Protein AF-A0AAD9JDY1-F1 (afdb_monomer_lite)

Structure (mmCIF, N/CA/C/O backbone):
data_AF-A0AAD9JDY1-F1
#
_entry.id   AF-A0AAD9JDY1-F1
#
loop_
_atom_site.group_PDB
_atom_site.id
_atom_site.type_symbol
_atom_site.label_atom_id
_atom_site.label_alt_id
_atom_site.label_comp_id
_atom_site.label_asym_id
_atom_site.label_entity_id
_atom_site.label_seq_id
_atom_site.pdbx_PDB_ins_code
_atom_site.Cartn_x
_atom_site.Cartn_y
_atom_site.Cartn_z
_atom_site.occupancy
_atom_site.B_iso_or_equiv
_atom_site.auth_seq_id
_atom_site.auth_comp_id
_atom_site.auth_asym_id
_atom_site.auth_atom_id
_atom_site.pdbx_PDB_model_num
ATOM 1 N N . MET A 1 1 ? 34.353 61.818 53.456 1.00 36.28 1 MET A N 1
ATOM 2 C CA . MET A 1 1 ? 33.636 61.000 54.454 1.00 36.28 1 MET A CA 1
ATOM 3 C C . MET A 1 1 ? 32.205 60.850 53.964 1.00 36.28 1 MET A C 1
ATOM 5 O O . MET A 1 1 ? 31.646 61.860 53.563 1.00 36.28 1 MET A O 1
ATOM 9 N N . THR A 1 2 ? 31.722 59.600 53.961 1.00 32.12 2 THR A N 1
ATOM 10 C CA . THR A 1 2 ? 30.361 59.082 53.675 1.00 32.12 2 THR A CA 1
ATOM 11 C C . THR A 1 2 ? 29.850 59.065 52.223 1.00 32.12 2 THR A C 1
ATOM 13 O O . THR A 1 2 ? 29.155 59.971 51.780 1.00 32.12 2 THR A O 1
ATOM 16 N N . ASP A 1 3 ? 30.243 58.004 51.507 1.00 30.31 3 ASP A N 1
ATOM 17 C CA . ASP A 1 3 ? 29.433 56.913 50.923 1.00 30.31 3 ASP A CA 1
ATOM 18 C C . ASP A 1 3 ? 28.051 57.199 50.300 1.00 30.31 3 ASP A C 1
ATOM 20 O O . ASP A 1 3 ? 27.062 57.436 50.990 1.00 30.31 3 ASP A O 1
ATOM 24 N N . GLY A 1 4 ? 27.976 57.006 48.975 1.00 30.72 4 GLY A N 1
ATOM 25 C CA . GLY A 1 4 ? 26.755 56.793 48.196 1.00 30.72 4 GLY A CA 1
ATOM 26 C C . GLY A 1 4 ? 26.839 55.461 47.444 1.00 30.72 4 GLY A C 1
ATOM 27 O O . GLY A 1 4 ? 27.676 55.278 46.565 1.00 30.72 4 GLY A O 1
ATOM 28 N N . CYS A 1 5 ? 25.970 54.528 47.824 1.00 31.66 5 CYS A N 1
ATOM 29 C CA . CYS A 1 5 ? 25.796 53.191 47.263 1.00 31.66 5 CYS A CA 1
ATOM 30 C C . CYS A 1 5 ? 25.236 53.247 45.827 1.00 31.66 5 CYS A C 1
ATOM 32 O O . CYS A 1 5 ? 24.182 53.838 45.600 1.00 31.66 5 CYS A O 1
ATOM 34 N N . THR A 1 6 ? 25.893 52.595 44.864 1.00 34.72 6 THR A N 1
ATOM 35 C CA . THR A 1 6 ? 25.262 52.159 43.606 1.00 34.72 6 THR A CA 1
ATOM 36 C C . THR A 1 6 ? 25.681 50.725 43.301 1.00 34.72 6 THR A C 1
ATOM 38 O O . THR A 1 6 ? 26.860 50.394 43.211 1.00 34.72 6 THR A O 1
ATOM 41 N N . ILE A 1 7 ? 24.671 49.862 43.212 1.00 33.59 7 ILE A N 1
ATOM 42 C CA . ILE A 1 7 ? 24.766 48.426 42.972 1.00 33.59 7 ILE A CA 1
ATOM 43 C C . ILE A 1 7 ? 25.230 48.205 41.529 1.00 33.59 7 ILE A C 1
ATOM 45 O O . ILE A 1 7 ? 24.501 48.497 40.584 1.00 33.59 7 ILE A O 1
ATOM 49 N N . GLY A 1 8 ? 26.448 47.689 41.367 1.00 31.23 8 GLY A N 1
ATOM 50 C CA . GLY A 1 8 ? 26.930 47.151 40.102 1.00 31.23 8 GLY A CA 1
ATOM 51 C C . GLY A 1 8 ? 26.276 45.800 39.836 1.00 31.23 8 GLY A C 1
ATOM 52 O O . GLY A 1 8 ? 26.587 44.812 40.498 1.00 31.23 8 GLY A O 1
ATOM 53 N N . THR A 1 9 ? 25.371 45.739 38.865 1.00 34.41 9 THR A N 1
ATOM 54 C CA . THR A 1 9 ? 24.971 44.470 38.257 1.00 34.41 9 THR A CA 1
ATOM 55 C C . THR A 1 9 ? 26.103 44.019 37.344 1.00 34.41 9 THR A C 1
ATOM 57 O O . THR A 1 9 ? 26.337 44.622 36.295 1.00 34.41 9 THR A O 1
ATOM 60 N N . GLY A 1 10 ? 26.835 42.990 37.772 1.00 35.50 10 GLY A N 1
ATOM 61 C CA . GLY A 1 10 ? 27.792 42.287 36.931 1.00 35.50 10 GLY A CA 1
ATOM 62 C C . GLY A 1 10 ? 27.089 41.761 35.685 1.00 35.50 10 GLY A C 1
ATOM 63 O O . GLY A 1 10 ? 26.220 40.896 35.773 1.00 35.50 10 GLY A O 1
ATOM 64 N N . LEU A 1 11 ? 27.453 42.312 34.530 1.00 37.53 11 LEU A N 1
ATOM 65 C CA . LEU A 1 11 ? 27.206 41.678 33.245 1.00 37.53 11 LEU A CA 1
ATOM 66 C C . LEU A 1 11 ? 28.080 40.425 33.210 1.00 37.53 11 LEU A C 1
ATOM 68 O O . LEU A 1 11 ? 29.305 40.516 33.141 1.00 37.53 11 LEU A O 1
ATOM 72 N N . ASN A 1 12 ? 27.435 39.267 33.343 1.00 34.91 12 ASN A N 1
ATOM 73 C CA . ASN A 1 12 ? 28.066 37.967 33.189 1.00 34.91 12 ASN A CA 1
ATOM 74 C C . ASN A 1 12 ? 28.727 37.890 31.809 1.00 34.91 12 ASN A C 1
ATOM 76 O O . ASN A 1 12 ? 28.083 38.085 30.779 1.00 34.91 12 ASN A O 1
ATOM 80 N N . SER A 1 13 ? 30.007 37.532 31.801 1.00 41.22 13 SER A N 1
ATOM 81 C CA . SER A 1 13 ? 30.820 37.253 30.614 1.00 41.22 13 SER A CA 1
ATOM 82 C C . SER A 1 13 ? 30.334 36.050 29.782 1.00 41.22 13 SER A C 1
ATOM 84 O O . SER A 1 13 ? 30.985 35.688 28.805 1.00 41.22 13 SER A O 1
ATOM 86 N N . ASP A 1 14 ? 29.193 35.453 30.134 1.00 38.03 14 ASP A N 1
ATOM 87 C CA . ASP A 1 14 ? 28.601 34.295 29.461 1.00 38.03 14 ASP A CA 1
ATOM 88 C C . ASP A 1 14 ? 27.642 34.691 28.319 1.00 38.03 14 ASP A C 1
ATOM 90 O O . ASP A 1 14 ? 27.512 33.950 27.343 1.00 38.03 14 ASP A O 1
ATOM 94 N N . ASP A 1 15 ? 27.049 35.894 28.349 1.00 37.03 15 ASP A N 1
ATOM 95 C CA . ASP A 1 15 ? 26.128 36.350 27.288 1.00 37.03 15 ASP A CA 1
ATOM 96 C C . ASP A 1 15 ? 26.865 36.750 25.993 1.00 37.03 15 ASP A C 1
ATOM 98 O O . ASP A 1 15 ? 26.321 36.653 24.890 1.00 37.03 15 ASP A O 1
ATOM 102 N N . ALA A 1 16 ? 28.143 37.132 26.097 1.00 39.06 16 ALA A N 1
ATOM 103 C CA . ALA A 1 16 ? 28.992 37.426 24.940 1.00 39.06 16 ALA A CA 1
ATOM 104 C C . ALA A 1 16 ? 29.473 36.156 24.210 1.00 39.06 16 ALA A C 1
ATOM 106 O O . ALA A 1 16 ? 29.811 36.216 23.026 1.00 39.06 16 ALA A O 1
ATOM 107 N N . PHE A 1 17 ? 29.477 35.000 24.884 1.00 35.75 17 PHE A N 1
ATOM 108 C CA . PHE A 1 17 ? 29.895 33.730 24.286 1.00 35.75 17 PHE A CA 1
ATOM 109 C C . PHE A 1 17 ? 28.767 33.066 23.480 1.00 35.75 17 PHE A C 1
ATOM 111 O O . PHE A 1 17 ? 29.036 32.398 22.480 1.00 35.75 17 PHE A O 1
ATOM 118 N N . ILE A 1 18 ? 27.502 33.301 23.848 1.00 40.31 18 ILE A N 1
ATOM 119 C CA . ILE A 1 18 ? 26.349 32.746 23.122 1.00 40.31 18 ILE A CA 1
ATOM 120 C C . ILE A 1 18 ? 26.013 33.585 21.879 1.00 40.31 18 ILE A C 1
ATOM 122 O O . ILE A 1 18 ? 25.827 33.032 20.796 1.00 40.31 18 ILE A O 1
ATOM 126 N N . HIS A 1 19 ? 26.064 34.919 21.964 1.00 38.47 19 HIS A N 1
ATOM 127 C CA . HIS A 1 19 ? 25.746 35.769 20.808 1.00 38.47 19 HIS A CA 1
ATOM 128 C C . HIS A 1 19 ? 26.832 35.804 19.715 1.00 38.47 19 HIS A C 1
ATOM 130 O O . HIS A 1 19 ? 26.514 36.060 18.551 1.00 38.47 19 HIS A O 1
ATOM 136 N N . GLY A 1 20 ? 28.096 35.523 20.056 1.00 33.00 20 GLY A N 1
ATOM 137 C CA . GLY A 1 20 ? 29.202 35.460 19.092 1.00 33.00 20 GLY A CA 1
ATOM 138 C C . GLY A 1 20 ? 29.243 34.166 18.269 1.00 33.00 20 GLY A C 1
ATOM 139 O O . GLY A 1 20 ? 29.677 34.186 17.115 1.00 33.00 20 GLY A O 1
ATOM 140 N N . ASN A 1 21 ? 28.746 33.054 18.821 1.00 37.62 21 ASN A N 1
ATOM 141 C CA . ASN A 1 21 ? 28.705 31.770 18.116 1.00 37.62 21 ASN A CA 1
ATOM 142 C C . ASN A 1 21 ? 27.460 31.607 17.236 1.00 37.62 21 ASN A C 1
ATOM 144 O O . ASN A 1 21 ? 27.558 30.968 16.192 1.00 37.62 21 ASN A O 1
ATOM 148 N N . ASP A 1 22 ? 26.333 32.236 17.575 1.00 39.22 22 ASP A N 1
ATOM 149 C CA . ASP A 1 22 ? 25.115 32.173 16.754 1.00 39.22 22 ASP A CA 1
ATOM 150 C C . ASP A 1 22 ? 25.223 32.981 15.453 1.00 39.22 22 ASP A C 1
ATOM 152 O O . ASP A 1 22 ? 24.648 32.597 14.430 1.00 39.22 22 ASP A O 1
ATOM 156 N N . ALA A 1 23 ? 25.997 34.072 15.453 1.00 39.19 23 ALA A N 1
ATOM 157 C CA . ALA A 1 23 ? 26.296 34.829 14.236 1.00 39.19 23 ALA A CA 1
ATOM 158 C C . ALA A 1 23 ? 27.231 34.046 13.295 1.00 39.19 23 ALA A C 1
ATOM 160 O O . ALA A 1 23 ? 27.034 34.054 12.084 1.00 39.19 23 ALA A O 1
ATOM 161 N N . ASN A 1 24 ? 28.187 33.298 13.856 1.00 36.28 24 ASN A N 1
ATOM 162 C CA . ASN A 1 24 ? 29.143 32.485 13.096 1.00 36.28 24 ASN A CA 1
ATOM 163 C C . ASN A 1 24 ? 28.572 31.107 12.684 1.00 36.28 24 ASN A C 1
ATOM 165 O O . ASN A 1 24 ? 29.032 30.503 11.716 1.00 36.28 24 ASN A O 1
ATOM 169 N N . MET A 1 25 ? 27.545 30.603 13.383 1.00 33.94 25 MET A N 1
ATOM 170 C CA . MET A 1 25 ? 26.801 29.395 12.995 1.00 33.94 25 MET A CA 1
ATOM 171 C C . MET A 1 25 ? 25.720 29.670 11.945 1.00 33.94 25 MET A C 1
ATOM 173 O O . MET A 1 25 ? 25.478 28.808 11.102 1.00 33.94 25 MET A O 1
ATOM 177 N N . LYS A 1 26 ? 25.109 30.863 11.924 1.00 33.19 26 LYS A N 1
ATOM 178 C CA . LYS A 1 26 ? 24.143 31.231 10.871 1.00 33.19 26 LYS A CA 1
ATOM 179 C C . LYS A 1 26 ? 24.780 31.515 9.513 1.00 33.19 26 LYS A C 1
ATOM 181 O O . LYS A 1 26 ? 24.090 31.412 8.505 1.00 33.19 26 LYS A O 1
ATOM 186 N N . GLU A 1 27 ? 26.078 31.800 9.462 1.00 37.44 27 GLU A N 1
ATOM 187 C CA . GLU A 1 27 ? 26.801 32.004 8.200 1.00 37.44 27 GLU A CA 1
ATOM 188 C C . GLU A 1 27 ? 27.351 30.705 7.582 1.00 37.44 27 GLU A C 1
ATOM 190 O O . GLU A 1 27 ? 27.941 30.735 6.502 1.00 37.44 27 GLU A O 1
ATOM 195 N N . LYS A 1 28 ? 27.140 29.542 8.221 1.00 36.62 28 LYS A N 1
ATOM 196 C CA . LYS A 1 28 ? 27.721 28.262 7.775 1.00 36.62 28 LYS A CA 1
ATOM 197 C C . LYS A 1 28 ? 26.732 27.206 7.277 1.00 36.62 28 LYS A C 1
ATOM 199 O O . LYS A 1 28 ? 27.166 26.140 6.849 1.00 36.62 28 LYS A O 1
ATOM 204 N N . GLU A 1 29 ? 25.440 27.518 7.242 1.00 37.88 29 GLU A N 1
ATOM 205 C CA . GLU A 1 29 ? 24.407 26.672 6.627 1.00 37.88 29 GLU A CA 1
ATOM 206 C C . GLU A 1 29 ? 23.462 27.482 5.725 1.00 37.88 29 GLU A C 1
ATOM 208 O O . GLU A 1 29 ? 22.246 27.313 5.743 1.00 37.88 29 GLU A O 1
ATOM 213 N N . ASP A 1 30 ? 24.012 28.332 4.855 1.00 34.28 30 ASP A N 1
ATOM 214 C CA . ASP A 1 30 ? 23.345 28.544 3.571 1.00 34.28 30 ASP A CA 1
ATOM 215 C C . ASP A 1 30 ? 23.610 27.279 2.749 1.00 34.28 30 ASP A C 1
ATOM 217 O O . ASP A 1 30 ? 24.682 27.105 2.159 1.00 34.28 30 ASP A O 1
ATOM 221 N N . HIS A 1 31 ? 22.670 26.330 2.782 1.00 44.00 31 HIS A N 1
ATOM 222 C CA . HIS A 1 31 ? 22.626 25.237 1.818 1.00 44.00 31 HIS A CA 1
ATOM 223 C C . HIS A 1 31 ? 22.358 25.877 0.454 1.00 44.00 31 HIS A C 1
ATOM 225 O O . HIS A 1 31 ? 21.221 25.903 -0.023 1.00 44.00 31 HIS A O 1
ATOM 231 N N . LYS A 1 32 ? 23.415 26.461 -0.134 1.00 37.47 32 LYS A N 1
ATOM 232 C CA . LYS A 1 32 ? 23.455 26.994 -1.491 1.00 37.47 32 LYS A CA 1
ATOM 233 C C . LYS A 1 32 ? 22.756 25.956 -2.345 1.00 37.47 32 LYS A C 1
ATOM 235 O O . LYS A 1 32 ? 23.257 24.842 -2.495 1.00 37.47 32 LYS A O 1
ATOM 240 N N . ARG A 1 33 ? 21.560 26.296 -2.835 1.00 38.16 33 ARG A N 1
ATOM 241 C CA . ARG A 1 33 ? 20.846 25.449 -3.792 1.00 38.16 33 ARG A CA 1
ATOM 242 C C . ARG A 1 33 ? 21.870 25.053 -4.861 1.00 38.16 33 ARG A C 1
ATOM 244 O O . ARG A 1 33 ? 22.585 25.955 -5.311 1.00 38.16 33 ARG A O 1
ATOM 251 N N . PRO A 1 34 ? 21.996 23.757 -5.206 1.00 50.31 34 PRO A N 1
ATOM 252 C CA . PRO A 1 34 ? 22.995 23.324 -6.173 1.00 50.31 34 PRO A CA 1
ATOM 253 C C . PRO A 1 34 ? 22.866 24.206 -7.414 1.00 50.31 34 PRO A C 1
ATOM 255 O O . PRO A 1 34 ? 21.748 24.517 -7.838 1.00 50.31 34 PRO A O 1
ATOM 258 N N . VAL A 1 35 ? 23.999 24.705 -7.908 1.00 59.16 35 VAL A N 1
ATOM 259 C CA . VAL A 1 35 ? 24.042 25.597 -9.070 1.00 59.16 35 VAL A CA 1
ATOM 260 C C . VAL A 1 35 ? 23.290 24.900 -10.203 1.00 59.16 35 VAL A C 1
ATOM 262 O O . VAL A 1 35 ? 23.693 23.821 -10.623 1.00 59.16 35 VAL A O 1
ATOM 265 N N . SER A 1 36 ? 22.168 25.479 -10.646 1.00 62.44 36 SER A N 1
ATOM 266 C CA . SER A 1 36 ? 21.336 24.877 -11.693 1.00 62.44 36 SER A CA 1
ATOM 267 C C . SER A 1 36 ? 22.163 24.745 -12.967 1.00 62.44 36 SER A C 1
ATOM 269 O O . SER A 1 36 ? 22.655 25.741 -13.503 1.00 62.44 36 SER A O 1
ATOM 271 N N . ASN A 1 37 ? 22.340 23.506 -13.414 1.00 74.12 37 ASN A N 1
ATOM 272 C CA . ASN A 1 37 ? 23.105 23.149 -14.596 1.00 74.12 37 ASN A CA 1
ATOM 273 C C . ASN A 1 37 ? 22.125 22.659 -15.675 1.00 74.12 37 ASN A C 1
ATOM 275 O O . ASN A 1 37 ? 21.759 21.477 -15.694 1.00 74.12 37 ASN A O 1
ATOM 279 N N . PRO A 1 38 ? 21.633 23.554 -16.551 1.00 75.38 38 PRO A N 1
ATOM 280 C CA . PRO A 1 38 ? 20.588 23.221 -17.505 1.00 75.38 38 PRO A CA 1
ATOM 281 C C . PRO A 1 38 ? 21.055 22.149 -18.491 1.00 75.38 38 PRO A C 1
ATOM 283 O O . PRO A 1 38 ? 22.193 22.134 -18.959 1.00 75.38 38 PRO A O 1
ATOM 286 N N . ASN A 1 39 ? 20.151 21.229 -18.816 1.00 76.94 39 ASN A N 1
ATOM 287 C CA . ASN A 1 39 ? 20.478 20.085 -19.652 1.00 76.94 39 ASN A CA 1
ATOM 288 C C . ASN A 1 39 ? 20.687 20.497 -21.121 1.00 76.94 39 ASN A C 1
ATOM 290 O O . ASN A 1 39 ? 19.730 20.939 -21.756 1.00 76.94 39 ASN A O 1
ATOM 294 N N . PRO A 1 40 ? 21.867 20.264 -21.723 1.00 80.81 40 PRO A N 1
ATOM 295 C CA . PRO A 1 40 ? 22.185 20.695 -23.087 1.00 80.81 40 PRO A CA 1
ATOM 296 C C . PRO A 1 40 ? 21.309 20.031 -24.165 1.00 80.81 40 PRO A C 1
ATOM 298 O O . PRO A 1 40 ? 21.301 20.475 -25.311 1.00 80.81 40 PRO A O 1
ATOM 301 N N . VAL A 1 41 ? 20.517 19.006 -23.820 1.00 76.62 41 VAL A N 1
ATOM 302 C CA . VAL A 1 41 ? 19.443 18.468 -24.677 1.00 76.62 41 VAL A CA 1
ATOM 303 C C . VAL A 1 41 ? 18.402 19.521 -25.060 1.00 76.62 41 VAL A C 1
ATOM 305 O O . VAL A 1 41 ? 17.825 19.416 -26.149 1.00 76.62 41 VAL A O 1
ATOM 308 N N . THR A 1 42 ? 18.126 20.506 -24.199 1.00 70.75 42 THR A N 1
ATOM 309 C CA . THR A 1 42 ? 17.081 21.514 -24.450 1.00 70.75 42 THR A CA 1
ATOM 310 C C . THR A 1 42 ? 17.439 22.427 -25.617 1.00 70.75 42 THR A C 1
ATOM 312 O O . THR A 1 42 ? 16.556 22.787 -26.389 1.00 70.75 42 THR A O 1
ATOM 315 N N . GLU A 1 43 ? 18.728 22.717 -25.795 1.00 77.00 43 GLU A N 1
ATOM 316 C CA . GLU A 1 43 ? 19.260 23.594 -26.848 1.00 77.00 43 GLU A CA 1
ATOM 317 C C . GLU A 1 43 ? 19.850 22.812 -28.039 1.00 77.00 43 GLU A C 1
ATOM 319 O O . GLU A 1 43 ? 20.213 23.388 -29.062 1.00 77.00 43 GLU A O 1
ATOM 324 N N . ALA A 1 44 ? 19.930 21.479 -27.945 1.00 76.50 44 ALA A N 1
ATOM 325 C CA . ALA A 1 44 ? 20.533 20.638 -28.973 1.00 76.50 44 ALA A CA 1
ATOM 326 C C . ALA A 1 44 ? 19.673 20.503 -30.248 1.00 76.50 44 ALA A C 1
ATOM 328 O O . ALA A 1 44 ? 18.492 20.133 -30.205 1.00 76.50 44 ALA A O 1
ATOM 329 N N . ASN A 1 45 ? 20.326 20.672 -31.404 1.00 82.31 45 ASN A N 1
ATOM 330 C CA . ASN A 1 45 ? 19.770 20.370 -32.727 1.00 82.31 45 ASN A CA 1
ATOM 331 C C . ASN A 1 45 ? 19.435 18.874 -32.888 1.00 82.31 45 ASN A C 1
ATOM 333 O O . ASN A 1 45 ? 20.014 18.010 -32.227 1.00 82.31 45 ASN A O 1
ATOM 337 N N . TRP A 1 46 ? 18.533 18.545 -33.818 1.00 74.81 46 TRP A N 1
ATOM 338 C CA . TRP A 1 46 ? 18.046 17.173 -34.041 1.00 74.81 46 TRP A CA 1
ATOM 339 C C . TRP A 1 46 ? 19.161 16.160 -34.375 1.00 74.81 46 TRP A C 1
ATOM 341 O O . TRP A 1 46 ? 19.099 15.022 -33.922 1.00 74.81 46 TRP A O 1
ATOM 351 N N . ILE A 1 47 ? 20.225 16.587 -35.068 1.00 76.88 47 ILE A N 1
ATOM 352 C CA . ILE A 1 47 ? 21.422 15.769 -35.351 1.00 76.88 47 ILE A CA 1
ATOM 353 C C . ILE A 1 47 ? 22.180 15.449 -34.057 1.00 76.88 47 ILE A C 1
ATOM 355 O O . ILE A 1 47 ? 22.583 14.312 -33.827 1.00 76.88 47 ILE A O 1
ATOM 359 N N . SER A 1 48 ? 22.330 16.439 -33.172 1.00 81.31 48 SER A N 1
ATOM 360 C CA . SER A 1 48 ? 22.975 16.247 -31.870 1.00 81.31 48 SER A CA 1
ATOM 361 C C . SER A 1 48 ? 22.158 15.307 -30.978 1.00 81.31 48 SER A C 1
ATOM 363 O O . SER A 1 48 ? 22.726 14.483 -30.266 1.00 81.31 48 SER A O 1
ATOM 365 N N . LYS A 1 49 ? 20.823 15.355 -31.068 1.00 78.19 49 LYS A N 1
ATOM 366 C CA . LYS A 1 49 ? 19.925 14.409 -30.386 1.00 78.19 49 LYS A CA 1
ATOM 367 C C . LYS A 1 49 ? 20.024 12.991 -30.960 1.00 78.19 49 LYS A C 1
ATOM 369 O O . LYS A 1 49 ? 20.045 12.046 -30.180 1.00 78.19 49 LYS A O 1
ATOM 374 N N . LEU A 1 50 ? 20.128 12.848 -32.284 1.00 74.12 50 LEU A N 1
ATOM 375 C CA . LEU A 1 50 ? 20.224 11.553 -32.971 1.00 74.12 50 LEU A CA 1
ATOM 376 C C . LEU A 1 50 ? 21.549 10.831 -32.684 1.00 74.12 50 LEU A C 1
ATOM 378 O O . LEU A 1 50 ? 21.549 9.641 -32.386 1.00 74.12 50 LEU A O 1
ATOM 382 N N . PHE A 1 51 ? 22.666 11.558 -32.726 1.00 77.62 51 PHE A N 1
ATOM 383 C CA . PHE A 1 51 ? 24.005 11.017 -32.458 1.00 77.62 51 PHE A CA 1
ATOM 384 C C . PHE A 1 51 ? 24.441 11.154 -30.992 1.00 77.62 51 PHE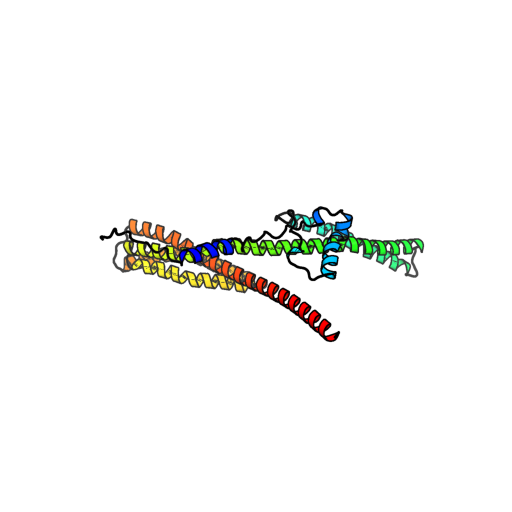 A C 1
ATOM 386 O O . PHE A 1 51 ? 25.586 10.857 -30.662 1.00 77.62 51 PHE A O 1
ATOM 393 N N . PHE A 1 52 ? 23.547 11.609 -30.107 1.00 77.31 52 PHE A N 1
ATOM 394 C CA . PHE A 1 52 ? 23.825 11.860 -28.685 1.00 77.31 52 PHE A CA 1
ATOM 395 C C . PHE A 1 52 ? 25.019 12.791 -28.421 1.00 77.31 52 PHE A C 1
ATOM 397 O O . PHE A 1 52 ? 25.661 12.737 -27.371 1.00 77.31 52 PHE A O 1
ATOM 404 N N . TRP A 1 53 ? 25.310 13.678 -29.368 1.00 83.50 53 TRP A N 1
ATOM 405 C CA . TRP A 1 53 ? 26.529 14.478 -29.376 1.00 83.50 53 TRP A CA 1
ATOM 406 C C . TRP A 1 53 ? 26.593 15.496 -28.232 1.00 83.50 53 TRP A C 1
ATOM 408 O O . TRP A 1 53 ? 27.676 15.853 -27.773 1.00 83.50 53 TRP A O 1
ATOM 418 N N . TRP A 1 54 ? 25.434 15.901 -27.712 1.00 81.81 54 TRP A N 1
ATOM 419 C CA . TRP A 1 54 ? 25.294 16.752 -26.529 1.00 81.81 54 TRP A CA 1
ATOM 420 C C . TRP A 1 54 ? 25.936 16.155 -25.260 1.00 81.81 54 TRP A C 1
ATOM 422 O O . TRP A 1 54 ? 26.316 16.908 -24.368 1.00 81.81 54 TRP A O 1
ATOM 432 N N . MET A 1 55 ? 26.123 14.830 -25.178 1.00 80.25 55 MET A N 1
ATOM 433 C CA . MET A 1 55 ? 26.793 14.183 -24.037 1.00 80.25 55 MET A CA 1
ATOM 434 C C . MET A 1 55 ? 28.319 14.350 -24.045 1.00 80.25 55 MET A C 1
ATOM 436 O O . MET A 1 55 ? 28.969 14.134 -23.020 1.00 80.25 55 MET A O 1
ATOM 440 N N . ASN A 1 56 ? 28.915 14.756 -25.171 1.00 84.56 56 ASN A N 1
ATOM 441 C CA . ASN A 1 56 ? 30.370 14.846 -25.305 1.00 84.56 56 ASN A CA 1
ATOM 442 C C . ASN A 1 56 ? 31.015 15.791 -24.290 1.00 84.56 56 ASN A C 1
ATOM 444 O O . ASN A 1 56 ? 32.140 15.537 -23.861 1.00 84.56 56 ASN A O 1
ATOM 448 N N . GLY A 1 57 ? 30.319 16.864 -23.899 1.00 82.88 57 GLY A N 1
ATOM 449 C CA . GLY A 1 57 ? 30.799 17.785 -22.868 1.00 82.88 57 GLY A CA 1
ATOM 450 C C . GLY A 1 57 ? 31.047 17.061 -21.545 1.00 82.88 57 GLY A C 1
ATOM 451 O O . GLY A 1 57 ? 32.142 17.141 -20.992 1.00 82.88 57 GLY A O 1
ATOM 452 N N . LEU A 1 58 ? 30.075 16.258 -21.110 1.00 83.06 58 LEU A N 1
ATOM 453 C CA . LEU A 1 58 ? 30.159 15.484 -19.876 1.00 83.06 58 LEU A CA 1
ATOM 454 C C . LEU A 1 58 ? 31.247 14.405 -19.942 1.00 83.06 58 LEU A C 1
ATOM 456 O O . LEU A 1 58 ? 32.020 14.250 -18.997 1.00 83.06 58 LEU A O 1
ATOM 460 N N . PHE A 1 59 ? 31.365 13.692 -21.066 1.00 84.81 59 PHE A N 1
ATOM 461 C CA . PHE A 1 59 ? 32.417 12.682 -21.240 1.00 84.81 59 PHE A CA 1
ATOM 462 C C . PHE A 1 59 ? 33.817 13.293 -21.250 1.00 84.81 59 PHE A C 1
ATOM 464 O O . PHE A 1 59 ? 34.737 12.732 -20.658 1.00 84.81 59 PHE A O 1
ATOM 471 N N . LYS A 1 60 ? 33.984 14.469 -21.859 1.00 84.50 60 LYS A N 1
ATOM 472 C CA . LYS A 1 60 ? 35.257 15.194 -21.858 1.00 84.50 60 LYS A CA 1
ATOM 473 C C . LYS A 1 60 ? 35.630 15.674 -20.454 1.00 84.50 60 LYS A C 1
ATOM 475 O O . LYS A 1 60 ? 36.806 15.619 -20.100 1.00 84.50 60 LYS A O 1
ATOM 480 N N . THR A 1 61 ? 34.655 16.101 -19.650 1.00 83.19 61 THR A N 1
ATOM 481 C CA . THR A 1 61 ? 34.866 16.446 -18.234 1.00 83.19 61 THR A CA 1
ATOM 482 C C . THR A 1 61 ? 35.240 15.210 -17.417 1.00 83.19 61 THR A C 1
ATOM 484 O O . THR A 1 61 ? 36.253 15.239 -16.722 1.00 83.19 61 THR A O 1
ATOM 487 N N . GLY A 1 62 ? 34.515 14.100 -17.584 1.00 81.69 62 GLY A N 1
ATOM 488 C CA . GLY A 1 62 ? 34.790 12.832 -16.898 1.00 81.69 62 GLY A CA 1
ATOM 489 C C . GLY A 1 62 ? 36.103 12.151 -17.304 1.00 81.69 62 GLY A C 1
ATOM 490 O O . GLY A 1 62 ? 36.661 11.384 -16.525 1.00 81.69 62 GLY A O 1
ATOM 491 N N . TYR A 1 63 ? 36.621 12.442 -18.502 1.00 84.75 63 TYR A N 1
ATOM 492 C CA . TYR A 1 63 ? 37.948 12.000 -18.943 1.00 84.75 63 TYR A CA 1
ATOM 493 C C . TYR A 1 63 ? 39.077 12.796 -18.272 1.00 84.75 63 TYR A C 1
ATOM 495 O O . TYR A 1 63 ? 40.137 12.250 -17.984 1.00 84.75 63 TYR A O 1
ATOM 503 N N . LYS A 1 64 ? 38.858 14.094 -18.022 1.00 86.62 64 LYS A N 1
ATOM 504 C CA . LYS A 1 64 ? 39.862 14.994 -17.430 1.00 86.62 64 LYS A CA 1
ATOM 505 C C . LYS A 1 64 ? 39.918 14.913 -15.907 1.00 86.62 64 LYS A C 1
ATOM 507 O O . LYS A 1 64 ? 40.993 15.059 -15.336 1.00 86.62 64 LYS A O 1
ATOM 512 N N . ARG A 1 65 ? 38.770 14.737 -15.250 1.00 85.12 65 ARG A N 1
ATOM 513 C CA . ARG A 1 65 ? 38.649 14.681 -13.788 1.00 85.12 65 ARG A CA 1
ATOM 514 C C . ARG A 1 65 ? 37.515 13.752 -13.365 1.00 85.12 65 ARG A C 1
ATOM 516 O O . ARG A 1 65 ? 36.629 13.439 -14.155 1.00 85.12 65 ARG A O 1
ATOM 523 N N . ARG A 1 66 ? 37.517 13.330 -12.096 1.00 68.62 66 ARG A N 1
ATOM 524 C CA . ARG A 1 66 ? 36.371 12.610 -11.519 1.00 68.62 66 ARG A CA 1
ATOM 525 C C . ARG A 1 66 ? 35.153 13.533 -11.475 1.00 68.62 66 ARG A C 1
ATOM 527 O O . ARG A 1 66 ? 35.282 14.677 -11.058 1.00 68.62 66 ARG A O 1
ATOM 534 N N . LEU A 1 67 ? 34.008 13.009 -11.913 1.00 83.31 67 LEU A N 1
ATOM 535 C CA . LEU A 1 67 ? 32.738 13.735 -11.943 1.00 83.31 67 LEU A CA 1
ATOM 536 C C . LEU A 1 67 ? 32.197 13.937 -10.526 1.00 83.31 67 LEU A C 1
ATOM 538 O O . LEU A 1 67 ? 32.134 12.983 -9.744 1.00 83.31 67 LEU A O 1
ATOM 542 N N . GLU A 1 68 ? 31.774 15.161 -10.239 1.00 76.50 68 GLU A N 1
ATOM 543 C CA . GLU A 1 68 ? 31.129 15.557 -8.987 1.00 76.50 68 GLU A CA 1
ATOM 544 C C . GLU A 1 68 ? 29.620 15.757 -9.195 1.00 76.50 68 GLU A C 1
ATOM 546 O O . GLU A 1 68 ? 29.121 15.744 -10.322 1.00 76.50 68 GLU A O 1
ATOM 551 N N . VAL A 1 69 ? 28.865 15.893 -8.098 1.00 66.06 69 VAL A N 1
ATOM 552 C CA . VAL A 1 69 ? 27.400 16.065 -8.150 1.00 66.06 69 VAL A CA 1
ATOM 553 C C . VAL A 1 69 ? 27.019 17.332 -8.925 1.00 66.06 69 VAL A C 1
ATOM 555 O O . VAL A 1 69 ? 26.045 17.307 -9.670 1.00 66.06 69 VAL A O 1
ATOM 558 N N . ASP A 1 70 ? 27.839 18.379 -8.829 1.00 71.56 70 ASP A N 1
ATOM 559 C CA . ASP A 1 70 ? 27.624 19.667 -9.500 1.00 71.56 70 ASP A CA 1
ATOM 560 C C . ASP A 1 70 ? 27.861 19.617 -11.025 1.00 71.56 70 ASP A C 1
ATOM 562 O O . ASP A 1 70 ? 27.401 20.491 -11.756 1.00 71.56 70 ASP A O 1
ATOM 566 N N . ASP A 1 71 ? 28.534 18.578 -11.541 1.00 76.25 71 ASP A N 1
ATOM 567 C CA . ASP A 1 71 ? 28.713 18.372 -12.989 1.00 76.25 71 ASP A CA 1
ATOM 568 C C . ASP A 1 71 ? 27.473 17.744 -13.654 1.00 76.25 71 ASP A C 1
ATOM 570 O O . ASP A 1 71 ? 27.417 17.620 -14.882 1.00 76.25 71 ASP A O 1
ATOM 574 N N . MET A 1 72 ? 26.496 17.282 -12.865 1.00 76.50 72 MET A N 1
ATOM 575 C CA . MET A 1 72 ? 25.295 16.620 -13.377 1.00 76.50 72 MET A CA 1
ATOM 576 C C . MET A 1 72 ? 24.276 17.641 -13.885 1.00 76.50 72 MET A C 1
ATOM 578 O O . MET A 1 72 ? 24.038 18.663 -13.252 1.00 76.50 72 MET A O 1
ATOM 582 N N . TYR A 1 73 ? 23.651 17.343 -15.027 1.00 80.12 73 TYR A N 1
ATOM 583 C CA . TYR A 1 73 ? 22.600 18.189 -15.590 1.00 80.12 73 TYR A CA 1
ATOM 584 C C . TYR A 1 73 ? 21.262 18.014 -14.864 1.00 80.12 73 TYR A C 1
ATOM 586 O O . TYR A 1 73 ? 20.899 16.903 -14.464 1.00 80.12 73 TYR A O 1
ATOM 594 N N . ASP A 1 74 ? 20.493 19.098 -14.793 1.00 70.12 74 ASP A N 1
ATOM 595 C CA . ASP A 1 74 ? 19.139 19.124 -14.247 1.00 70.12 74 ASP A CA 1
ATOM 596 C C . ASP A 1 74 ? 18.150 18.288 -15.086 1.00 70.12 74 ASP A C 1
ATOM 598 O O . ASP A 1 74 ? 18.301 18.098 -16.300 1.00 70.12 74 ASP A O 1
ATOM 602 N N . LEU A 1 75 ? 17.096 17.777 -14.437 1.00 62.22 75 LEU A N 1
ATOM 603 C CA . LEU A 1 75 ? 16.051 16.987 -15.099 1.00 62.22 75 LEU A CA 1
ATOM 604 C C . LEU A 1 75 ? 15.178 17.860 -16.024 1.00 62.22 75 LEU A C 1
ATOM 606 O O . LEU A 1 75 ? 14.866 19.010 -15.707 1.00 62.22 75 LEU A O 1
ATOM 610 N N . LEU A 1 76 ? 14.731 17.304 -17.159 1.00 63.44 76 LEU A N 1
ATOM 611 C CA . LEU A 1 76 ? 13.862 18.012 -18.105 1.00 63.44 76 LEU A CA 1
ATOM 612 C C . LEU A 1 76 ? 12.431 18.160 -17.557 1.00 63.44 76 LEU A C 1
ATOM 614 O O . LEU A 1 76 ? 11.842 17.216 -17.040 1.00 63.44 76 LEU A O 1
ATOM 618 N N . LYS A 1 77 ? 11.814 19.334 -17.766 1.00 54.06 77 LYS A N 1
ATOM 619 C CA . LYS A 1 77 ? 10.422 19.624 -17.344 1.00 54.06 77 LYS A CA 1
ATOM 620 C C . LYS A 1 77 ? 9.362 18.747 -18.031 1.00 54.06 77 LYS A C 1
ATOM 622 O O . LYS A 1 77 ? 8.279 18.566 -17.490 1.00 54.06 77 LYS A O 1
ATOM 627 N N . GLN A 1 78 ? 9.673 18.228 -19.218 1.00 53.19 78 GLN A N 1
ATOM 628 C CA . GLN A 1 78 ? 8.799 17.368 -20.028 1.00 53.19 78 GLN A CA 1
ATOM 629 C C . GLN A 1 78 ? 8.737 15.923 -19.509 1.00 53.19 78 GLN A C 1
ATOM 631 O O . GLN A 1 78 ? 7.888 15.154 -19.947 1.00 53.19 78 GLN A O 1
ATOM 636 N N . ASP A 1 79 ? 9.598 15.565 -18.554 1.00 54.50 79 ASP A N 1
ATOM 637 C CA . ASP A 1 79 ? 9.690 14.221 -17.980 1.00 54.50 79 ASP A CA 1
ATOM 638 C C . ASP A 1 79 ? 8.626 13.985 -16.878 1.00 54.50 79 ASP A C 1
ATOM 640 O O . ASP A 1 79 ? 8.793 13.139 -15.998 1.00 54.50 79 ASP A O 1
ATOM 644 N N . GLN A 1 80 ? 7.521 14.743 -16.909 1.00 58.94 80 GLN A N 1
ATOM 645 C CA . GLN A 1 80 ? 6.371 14.598 -16.017 1.00 58.94 80 GLN A CA 1
ATOM 646 C C . GLN A 1 80 ? 5.104 14.187 -16.788 1.00 58.94 80 GLN A C 1
ATOM 648 O O . GLN A 1 80 ? 4.742 14.810 -17.784 1.00 58.94 80 GLN A O 1
ATOM 653 N N . SER A 1 81 ? 4.376 13.223 -16.208 1.00 48.75 81 SER A N 1
ATOM 654 C CA . SER A 1 81 ? 2.976 12.811 -16.458 1.00 48.75 81 SER A CA 1
ATOM 655 C C . SER A 1 81 ? 2.693 11.566 -17.323 1.00 48.75 81 SER A C 1
ATOM 657 O O . SER A 1 81 ? 3.471 11.131 -18.166 1.00 48.75 81 SER A O 1
ATOM 659 N N . GLU A 1 82 ? 1.538 10.966 -17.015 1.00 47.66 82 GLU A N 1
ATOM 660 C CA . GLU A 1 82 ? 1.304 9.525 -16.808 1.00 47.66 82 GLU A CA 1
ATOM 661 C C . GLU A 1 82 ? 0.368 8.889 -17.861 1.00 47.66 82 GLU A C 1
ATOM 663 O O . GLU A 1 82 ? -0.114 7.783 -17.680 1.00 47.66 82 GLU A O 1
ATOM 668 N N . TYR A 1 83 ? 0.106 9.552 -18.990 1.00 45.75 83 TYR A N 1
ATOM 669 C CA . TYR A 1 83 ? -0.862 9.069 -19.997 1.00 45.75 83 TYR A CA 1
ATOM 670 C C . TYR A 1 83 ? -0.245 8.803 -21.382 1.00 45.75 83 TYR A C 1
ATOM 672 O O . TYR A 1 83 ? -0.762 8.025 -22.180 1.00 45.75 83 TYR A O 1
ATOM 680 N N . LEU A 1 84 ? 0.911 9.406 -21.668 1.00 44.12 84 LEU A N 1
ATOM 681 C CA . LEU A 1 84 ? 1.542 9.363 -22.989 1.00 44.12 84 LEU A CA 1
ATOM 682 C C . LEU A 1 84 ? 2.217 8.012 -23.303 1.00 44.12 84 LEU A C 1
ATOM 684 O O . LEU A 1 84 ? 2.407 7.679 -24.470 1.00 44.12 84 LEU A O 1
ATOM 688 N N . CYS A 1 85 ? 2.563 7.224 -22.278 1.00 44.75 85 CYS A N 1
ATOM 689 C CA . CYS A 1 85 ? 3.316 5.976 -22.443 1.00 44.75 85 CYS A CA 1
ATOM 690 C C . CYS A 1 85 ? 2.495 4.859 -23.114 1.00 44.75 85 CYS A C 1
ATOM 692 O O . CYS A 1 85 ? 3.008 4.181 -24.004 1.00 44.75 85 CYS A O 1
ATOM 694 N N . ASP A 1 86 ? 1.217 4.713 -22.754 1.00 44.56 86 ASP A N 1
ATOM 695 C CA . ASP A 1 86 ? 0.384 3.589 -23.209 1.00 44.56 86 ASP A CA 1
ATOM 696 C C . ASP A 1 86 ? -0.067 3.729 -24.673 1.00 44.56 86 ASP A C 1
ATOM 698 O O . ASP A 1 86 ? -0.208 2.736 -25.392 1.00 44.56 86 ASP A O 1
ATOM 702 N N . LEU A 1 87 ? -0.277 4.966 -25.139 1.00 52.16 87 LEU A N 1
ATOM 703 C CA . LEU A 1 87 ? -0.655 5.254 -26.527 1.00 52.16 87 LEU A CA 1
ATOM 704 C C . LEU A 1 87 ? 0.539 5.084 -27.479 1.00 52.16 87 LEU A C 1
ATOM 706 O O . LEU A 1 87 ? 0.389 4.555 -28.581 1.00 52.16 87 LEU A O 1
ATOM 710 N N . LEU A 1 88 ? 1.733 5.474 -27.026 1.00 43.56 88 LEU A N 1
ATOM 711 C CA . LEU A 1 88 ? 2.968 5.377 -27.800 1.00 43.56 88 LEU A CA 1
ATOM 712 C C . LEU A 1 88 ? 3.398 3.915 -28.016 1.00 43.56 88 LEU A C 1
ATOM 714 O O . LEU A 1 88 ? 3.828 3.558 -29.110 1.00 43.56 88 LEU A O 1
ATOM 718 N N . GLU A 1 89 ? 3.249 3.047 -27.007 1.00 47.06 89 GLU A N 1
ATOM 719 C CA . GLU A 1 89 ? 3.632 1.631 -27.117 1.00 47.06 89 GLU A CA 1
ATOM 720 C C . GLU A 1 89 ? 2.800 0.877 -28.173 1.00 47.06 89 GLU A C 1
ATOM 722 O O . GLU A 1 89 ? 3.319 0.002 -28.874 1.00 47.06 89 GLU A O 1
ATOM 727 N N . ARG A 1 90 ? 1.513 1.223 -28.313 1.00 50.03 90 ARG A N 1
ATOM 728 C CA . ARG A 1 90 ? 0.583 0.551 -29.235 1.00 50.03 90 ARG A CA 1
ATOM 729 C C . ARG A 1 90 ? 0.833 0.890 -30.700 1.00 50.03 90 ARG A C 1
ATOM 731 O O . ARG A 1 90 ? 0.845 -0.022 -31.524 1.00 50.03 90 ARG A O 1
ATOM 738 N N . GLU A 1 91 ? 1.039 2.162 -31.026 1.00 48.25 91 GLU A N 1
ATOM 739 C CA . GLU A 1 91 ? 1.310 2.570 -32.412 1.00 48.25 91 GLU A CA 1
ATOM 740 C C . GLU A 1 91 ? 2.708 2.139 -32.867 1.00 48.25 91 GLU A C 1
ATOM 742 O O . GLU A 1 91 ? 2.913 1.757 -34.015 1.00 48.25 91 GLU A O 1
ATOM 747 N N . TRP A 1 92 ? 3.665 2.073 -31.944 1.00 54.56 92 TRP A N 1
ATOM 748 C CA . TRP A 1 92 ? 5.049 1.755 -32.279 1.00 54.56 92 TRP A CA 1
ATOM 749 C C . TRP A 1 92 ? 5.320 0.260 -32.515 1.00 54.56 92 TRP A C 1
ATOM 751 O O . TRP A 1 92 ? 6.163 -0.088 -33.344 1.00 54.56 92 TRP A O 1
ATOM 761 N N . LYS A 1 93 ? 4.590 -0.650 -31.846 1.00 52.72 93 LYS A N 1
ATOM 762 C CA . LYS A 1 93 ? 4.685 -2.099 -32.132 1.00 52.72 93 LYS A CA 1
ATOM 763 C C . LYS A 1 93 ? 4.349 -2.419 -33.592 1.00 52.72 93 LYS A C 1
ATOM 765 O O . LYS A 1 93 ? 5.020 -3.259 -34.184 1.00 52.72 93 LYS A O 1
ATOM 770 N N . LYS A 1 94 ? 3.394 -1.693 -34.183 1.00 58.66 94 LYS A N 1
ATOM 771 C CA . LYS A 1 94 ? 3.006 -1.838 -35.596 1.00 58.66 94 LYS A CA 1
ATOM 772 C C . LYS A 1 94 ? 4.138 -1.430 -36.555 1.00 58.66 94 LYS A C 1
ATOM 774 O O . LYS A 1 94 ? 4.405 -2.123 -37.535 1.00 58.66 94 LYS A O 1
ATOM 779 N N . GLU A 1 95 ? 4.855 -0.351 -36.245 1.00 51.66 95 GLU A N 1
ATOM 780 C CA . GLU A 1 95 ? 5.938 0.173 -37.093 1.00 51.66 95 GLU A CA 1
ATOM 781 C C . GLU A 1 95 ? 7.196 -0.724 -37.064 1.00 51.66 95 GLU A C 1
ATOM 783 O O . GLU A 1 95 ? 7.831 -0.988 -38.090 1.00 51.66 95 GLU A O 1
ATOM 788 N N . VAL A 1 96 ? 7.544 -1.256 -35.883 1.00 52.41 96 VAL A N 1
ATOM 789 C CA . VAL A 1 96 ? 8.726 -2.121 -35.688 1.00 52.41 96 VAL A CA 1
ATOM 790 C C . VAL A 1 96 ? 8.574 -3.472 -36.387 1.00 52.41 96 VAL A C 1
ATOM 792 O O . VAL A 1 96 ? 9.551 -3.986 -36.940 1.00 52.41 96 VAL A O 1
ATOM 795 N N . GLU A 1 97 ? 7.378 -4.059 -36.365 1.00 58.84 97 GLU A N 1
ATOM 796 C CA . GLU A 1 97 ? 7.100 -5.305 -37.088 1.00 58.84 97 GLU A CA 1
ATOM 797 C C . GLU A 1 97 ? 7.238 -5.103 -38.601 1.00 58.84 97 GLU A C 1
ATOM 799 O O . GLU A 1 97 ? 7.885 -5.909 -39.267 1.00 58.84 97 GLU A O 1
ATOM 804 N N . THR A 1 98 ? 6.777 -3.962 -39.116 1.00 56.62 98 THR A N 1
ATOM 805 C CA . THR A 1 98 ? 6.882 -3.601 -40.537 1.00 56.62 98 THR A CA 1
ATOM 806 C C . THR A 1 98 ? 8.343 -3.456 -41.000 1.00 56.62 98 THR A C 1
ATOM 808 O O . THR A 1 98 ? 8.718 -3.983 -42.047 1.00 56.62 98 THR A O 1
ATOM 811 N N . SER A 1 99 ? 9.219 -2.831 -40.200 1.00 51.06 99 SER A N 1
ATOM 812 C CA . SER A 1 99 ? 10.646 -2.661 -40.552 1.00 51.06 99 SER A CA 1
ATOM 813 C C . SER A 1 99 ? 11.476 -3.954 -40.495 1.00 51.06 99 SER A C 1
ATOM 815 O O . SER A 1 99 ? 12.426 -4.114 -41.263 1.00 51.06 99 SER A O 1
ATOM 817 N N . LYS A 1 100 ? 11.142 -4.906 -39.612 1.00 57.03 100 LYS A N 1
ATOM 818 C CA . LYS A 1 100 ? 11.907 -6.162 -39.451 1.00 57.03 100 LYS A CA 1
ATOM 819 C C . LYS A 1 100 ? 11.679 -7.177 -40.574 1.00 57.03 100 LYS A C 1
ATOM 821 O O . LYS A 1 100 ? 12.488 -8.089 -40.732 1.00 57.03 100 LYS A O 1
ATOM 826 N N . MET A 1 101 ? 10.613 -7.028 -41.359 1.00 59.88 101 MET A N 1
ATOM 827 C CA . MET A 1 101 ? 10.279 -7.962 -42.441 1.00 59.88 101 MET A CA 1
ATOM 828 C C . MET A 1 101 ? 11.050 -7.698 -43.745 1.00 59.88 101 MET A C 1
ATOM 830 O O . MET A 1 101 ? 11.150 -8.596 -44.578 1.00 59.88 101 MET A O 1
ATOM 834 N N . LEU A 1 102 ? 11.646 -6.512 -43.921 1.00 63.00 102 LEU A N 1
ATOM 835 C CA . LEU A 1 102 ? 12.290 -6.111 -45.179 1.00 63.00 102 LEU A CA 1
ATOM 836 C C . LEU A 1 102 ? 13.690 -6.727 -45.387 1.00 63.00 102 LEU A C 1
ATOM 838 O O . LEU A 1 102 ? 14.026 -7.165 -46.487 1.00 63.00 102 LEU A O 1
ATOM 842 N N . GLN A 1 103 ? 14.505 -6.810 -44.332 1.00 64.19 103 GLN A N 1
ATOM 843 C CA . GLN A 1 103 ? 15.883 -7.320 -44.412 1.00 64.19 103 GLN A CA 1
ATOM 844 C C . GLN A 1 103 ? 15.976 -8.812 -44.821 1.00 64.19 103 GLN A C 1
ATOM 846 O O . GLN A 1 103 ? 16.817 -9.135 -45.665 1.00 64.19 103 GLN A O 1
ATOM 851 N N . PRO A 1 104 ? 15.122 -9.730 -44.317 1.00 72.56 104 PRO A N 1
ATOM 852 C CA . PRO A 1 104 ? 15.113 -11.131 -44.752 1.00 72.56 104 PRO A CA 1
ATOM 853 C C . PRO A 1 104 ? 14.695 -11.315 -46.216 1.00 72.56 104 PRO A C 1
ATOM 855 O O . PRO A 1 104 ? 15.195 -12.221 -46.879 1.00 72.56 104 PRO A O 1
ATOM 858 N N . LEU A 1 105 ? 13.813 -10.455 -46.739 1.00 71.25 105 LEU A N 1
ATOM 859 C CA . LEU A 1 105 ? 13.363 -10.507 -48.135 1.00 71.25 105 LEU A CA 1
ATOM 860 C C . LEU A 1 105 ? 14.495 -10.141 -49.105 1.00 71.25 105 LEU A C 1
ATOM 862 O O . LEU A 1 105 ? 14.714 -10.847 -50.089 1.00 71.25 105 LEU A O 1
ATOM 866 N N . LEU A 1 106 ? 15.260 -9.088 -48.795 1.00 68.06 106 LEU A N 1
ATOM 867 C CA . LEU A 1 106 ? 16.424 -8.672 -49.588 1.00 68.06 106 LEU A CA 1
ATOM 868 C C . LEU A 1 106 ? 17.574 -9.687 -49.496 1.00 68.06 106 LEU A C 1
ATOM 870 O O . LEU A 1 106 ? 18.188 -10.019 -50.510 1.00 68.06 106 LEU A O 1
ATOM 874 N N . MET A 1 107 ? 17.812 -10.250 -48.306 1.00 67.31 107 MET A N 1
ATOM 875 C CA . MET A 1 107 ? 18.764 -11.351 -48.120 1.00 67.31 107 MET A CA 1
ATOM 876 C C . MET A 1 107 ? 18.339 -12.599 -48.911 1.00 67.31 107 MET A C 1
ATOM 878 O O . MET A 1 107 ? 19.163 -13.241 -49.558 1.00 67.31 107 MET A O 1
ATOM 882 N N . GLY A 1 108 ? 17.040 -12.911 -48.930 1.00 73.62 108 GLY A N 1
ATOM 883 C CA . GLY A 1 108 ? 16.477 -13.988 -49.744 1.00 73.62 108 GLY A CA 1
ATOM 884 C C . GLY A 1 108 ? 16.671 -13.770 -51.249 1.00 73.62 108 GLY A C 1
ATOM 885 O O . GLY A 1 108 ? 16.939 -14.732 -51.968 1.00 73.62 108 GLY A O 1
ATOM 886 N N . GLY A 1 109 ? 16.600 -12.521 -51.723 1.00 73.50 109 GLY A N 1
ATOM 887 C CA . GLY A 1 109 ? 16.919 -12.147 -53.106 1.00 73.50 109 GLY A CA 1
ATOM 888 C C . GLY A 1 109 ? 18.388 -12.386 -53.468 1.00 73.50 109 GLY A C 1
ATOM 889 O O . GLY A 1 109 ? 18.676 -12.963 -54.514 1.00 73.50 109 GLY A O 1
ATOM 890 N N . LEU A 1 110 ? 19.314 -12.037 -52.569 1.00 73.38 110 LEU A N 1
ATOM 891 C CA . LEU A 1 110 ? 20.749 -12.265 -52.762 1.00 73.38 110 LEU A CA 1
ATOM 892 C C . LEU A 1 110 ? 21.111 -13.760 -52.767 1.00 73.38 110 LEU A C 1
ATOM 894 O O . LEU A 1 110 ? 21.914 -14.197 -53.584 1.00 73.38 110 LEU A O 1
ATOM 898 N N . ILE A 1 111 ? 20.485 -14.567 -51.905 1.00 76.88 111 ILE A N 1
ATOM 899 C CA . ILE A 1 111 ? 20.700 -16.025 -51.865 1.00 76.88 111 ILE A CA 1
ATOM 900 C C . ILE A 1 111 ? 20.212 -16.699 -53.159 1.00 76.88 111 ILE A C 1
ATOM 902 O O . ILE A 1 111 ? 20.838 -17.651 -53.625 1.00 76.88 111 ILE A O 1
ATOM 906 N N . ARG A 1 112 ? 19.127 -16.203 -53.774 1.00 76.69 112 ARG A N 1
ATOM 907 C CA . ARG A 1 112 ? 18.585 -16.750 -55.033 1.00 76.69 112 ARG A CA 1
ATOM 908 C C . ARG A 1 112 ? 19.531 -16.591 -56.225 1.00 76.69 112 ARG A C 1
ATOM 910 O O . ARG A 1 112 ? 19.510 -17.464 -57.081 1.00 76.69 112 ARG A O 1
ATOM 917 N N . TYR A 1 113 ? 20.368 -15.552 -56.250 1.00 75.50 113 TYR A N 1
ATOM 918 C CA . TYR A 1 113 ? 21.396 -15.350 -57.282 1.00 75.50 113 TYR A CA 1
ATOM 919 C C . TYR A 1 113 ? 22.468 -16.455 -57.289 1.00 75.50 113 TYR A C 1
ATOM 921 O O . TYR A 1 113 ? 22.969 -16.837 -58.339 1.00 75.50 113 TYR A O 1
ATOM 929 N N . PHE A 1 114 ? 22.804 -17.019 -56.125 1.00 76.94 114 PHE A N 1
ATOM 930 C CA . PHE A 1 114 ? 23.814 -18.080 -56.021 1.00 76.94 114 PHE A CA 1
ATOM 931 C C . PHE A 1 114 ? 23.291 -19.475 -56.413 1.00 76.94 114 PHE A C 1
ATOM 933 O O . PHE A 1 114 ? 24.033 -20.455 -56.330 1.00 76.94 114 PHE A O 1
ATOM 940 N N . ARG A 1 115 ? 22.021 -19.597 -56.826 1.00 78.81 115 ARG A N 1
ATOM 941 C CA . ARG A 1 115 ? 21.436 -20.859 -57.293 1.00 78.81 115 ARG A CA 1
ATOM 942 C C . ARG A 1 115 ? 21.761 -21.054 -58.784 1.00 78.81 115 ARG A C 1
ATOM 944 O O . ARG A 1 115 ? 21.589 -20.107 -59.546 1.00 78.81 115 ARG A O 1
ATOM 951 N N . PRO A 1 116 ? 22.176 -22.257 -59.221 1.00 69.69 116 PRO A N 1
ATOM 952 C CA . PRO A 1 116 ? 22.576 -22.495 -60.613 1.00 69.69 116 PRO A CA 1
ATOM 953 C C . PRO A 1 116 ? 21.466 -22.226 -61.649 1.00 69.69 116 PRO A C 1
ATOM 955 O O . PRO A 1 116 ? 21.786 -21.858 -62.772 1.00 69.69 116 PRO A O 1
ATOM 958 N N . ASP A 1 117 ? 20.187 -22.312 -61.258 1.00 73.38 117 ASP A N 1
ATOM 959 C CA . ASP A 1 117 ? 19.017 -22.089 -62.131 1.00 73.38 117 ASP A CA 1
ATOM 960 C C . ASP A 1 117 ? 18.408 -20.671 -62.016 1.00 73.38 117 ASP A C 1
ATOM 962 O O . ASP A 1 117 ? 17.195 -20.495 -62.146 1.00 73.38 117 ASP A O 1
ATOM 966 N N . SER A 1 118 ? 19.194 -19.653 -61.652 1.00 68.50 118 SER A N 1
ATOM 967 C CA . SER A 1 118 ? 18.646 -18.325 -61.329 1.00 68.50 118 SER A CA 1
ATOM 968 C C . SER A 1 118 ? 18.548 -17.377 -62.535 1.00 68.50 118 SER A C 1
ATOM 970 O O . SER A 1 118 ? 19.487 -17.237 -63.310 1.00 68.50 118 SER A O 1
ATOM 972 N N . GLU A 1 119 ? 17.424 -16.659 -62.650 1.00 73.75 119 GLU A N 1
ATOM 973 C CA . GLU A 1 119 ? 17.195 -15.601 -63.658 1.00 73.75 119 GLU A CA 1
ATOM 974 C C . GLU A 1 119 ? 17.702 -14.209 -63.209 1.00 73.75 119 GLU A C 1
ATOM 976 O O . GLU A 1 119 ? 17.459 -13.197 -63.867 1.00 73.75 119 GLU A O 1
ATOM 981 N N . VAL A 1 120 ? 18.371 -14.124 -62.053 1.00 74.75 120 VAL A N 1
ATOM 982 C CA . VAL A 1 120 ? 18.718 -12.852 -61.396 1.00 74.75 120 VAL A CA 1
ATOM 983 C C . VAL A 1 120 ? 20.020 -12.292 -61.968 1.00 74.75 120 VAL A C 1
ATOM 985 O O . VAL A 1 120 ? 21.050 -12.962 -61.967 1.00 74.75 120 VAL A O 1
ATOM 988 N N . SER A 1 121 ? 20.006 -11.037 -62.422 1.00 82.00 121 SER A N 1
ATOM 989 C CA . SER A 1 121 ? 21.192 -10.414 -63.029 1.00 82.00 121 SER A CA 1
ATOM 990 C C . SER A 1 121 ? 22.213 -9.925 -61.990 1.00 82.00 121 SER A C 1
ATOM 992 O O . SER A 1 121 ? 21.871 -9.595 -60.852 1.00 82.00 121 SER A O 1
ATOM 994 N N . LEU A 1 122 ? 23.479 -9.791 -62.404 1.00 81.62 122 LEU A N 1
ATOM 995 C CA . LEU A 1 122 ? 24.575 -9.258 -61.578 1.00 81.62 122 LEU A CA 1
ATOM 996 C C . LEU A 1 122 ? 24.231 -7.879 -60.971 1.00 81.62 122 LEU A C 1
ATOM 998 O O . LEU A 1 122 ? 24.511 -7.610 -59.805 1.00 81.62 122 LEU A O 1
ATOM 1002 N N . THR A 1 123 ? 23.562 -7.014 -61.739 1.00 82.94 123 THR A N 1
ATOM 1003 C CA . THR A 1 123 ? 23.113 -5.688 -61.286 1.00 82.94 123 THR A CA 1
ATOM 1004 C C . THR A 1 123 ? 22.055 -5.787 -60.184 1.00 82.94 123 THR A C 1
ATOM 1006 O O . THR A 1 123 ? 22.096 -5.019 -59.224 1.00 82.94 123 THR A O 1
ATOM 1009 N N . GLN A 1 124 ? 21.132 -6.751 -60.275 1.00 79.56 124 GLN A N 1
ATOM 1010 C CA . GLN A 1 124 ? 20.116 -6.992 -59.245 1.00 79.56 124 GLN A CA 1
ATOM 1011 C C . GLN A 1 124 ? 20.741 -7.534 -57.952 1.00 79.56 124 GLN A C 1
ATOM 1013 O O . GLN A 1 124 ? 20.361 -7.102 -56.866 1.00 79.56 124 GLN A O 1
ATOM 1018 N N . ALA A 1 125 ? 21.756 -8.397 -58.050 1.00 77.94 125 ALA A N 1
ATOM 1019 C CA . ALA A 1 125 ? 22.503 -8.884 -56.890 1.00 77.94 125 ALA A CA 1
ATOM 1020 C C . ALA A 1 125 ? 23.241 -7.752 -56.147 1.00 77.94 125 ALA A C 1
ATOM 1022 O O . ALA A 1 125 ? 23.151 -7.662 -54.920 1.00 77.94 125 ALA A O 1
ATOM 1023 N N . TYR A 1 126 ? 23.900 -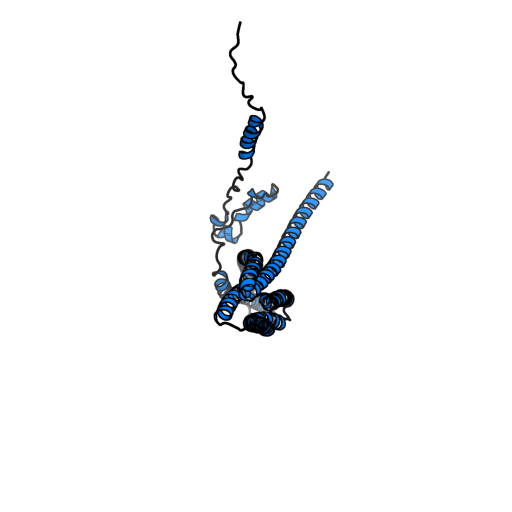6.837 -56.872 1.00 85.00 126 TYR A N 1
ATOM 1024 C CA . TYR A 1 126 ? 24.510 -5.646 -56.265 1.00 85.00 126 TYR A CA 1
ATOM 1025 C C . TYR A 1 126 ? 23.474 -4.713 -55.621 1.00 85.00 126 TYR A C 1
ATOM 1027 O O . TYR A 1 126 ? 23.725 -4.191 -54.535 1.00 85.00 126 TYR A O 1
ATOM 1035 N N . LEU A 1 127 ? 22.296 -4.543 -56.233 1.00 84.56 127 LEU A N 1
ATOM 1036 C CA . LEU A 1 127 ? 21.190 -3.775 -55.647 1.00 84.56 127 LEU A CA 1
ATOM 1037 C C . LEU A 1 127 ? 20.665 -4.411 -54.349 1.00 84.56 127 LEU A C 1
ATOM 1039 O O . LEU A 1 127 ? 20.431 -3.694 -53.376 1.00 84.56 127 LEU A O 1
ATOM 1043 N N . TYR A 1 128 ? 20.538 -5.741 -54.287 1.00 80.56 128 TYR A N 1
ATOM 1044 C CA . TYR A 1 128 ? 20.159 -6.443 -53.055 1.00 80.56 128 TYR A CA 1
ATOM 1045 C C . TYR A 1 128 ? 21.226 -6.312 -51.962 1.00 80.56 128 TYR A C 1
ATOM 1047 O O . TYR A 1 128 ? 20.882 -6.038 -50.813 1.00 80.56 128 TYR A O 1
ATOM 1055 N N . ALA A 1 129 ? 22.514 -6.434 -52.302 1.00 78.44 129 ALA A N 1
ATOM 1056 C CA . ALA A 1 129 ? 23.613 -6.251 -51.351 1.00 78.44 129 ALA A CA 1
ATOM 1057 C C . ALA A 1 129 ? 23.664 -4.818 -50.787 1.00 78.44 129 ALA A C 1
ATOM 1059 O O . ALA A 1 129 ? 23.809 -4.628 -49.577 1.00 78.44 129 ALA A O 1
ATOM 1060 N N . LEU A 1 130 ? 23.470 -3.810 -51.645 1.00 88.44 130 LEU A N 1
ATOM 1061 C CA . LEU A 1 130 ? 23.371 -2.406 -51.241 1.00 88.44 130 LEU A CA 1
ATOM 1062 C C . LEU A 1 130 ? 22.145 -2.176 -50.343 1.00 88.44 130 LEU A C 1
ATOM 1064 O O . LEU A 1 130 ? 22.260 -1.524 -49.306 1.00 88.44 130 LEU A O 1
ATOM 1068 N N . GLY A 1 131 ? 21.000 -2.777 -50.678 1.00 82.38 131 GLY A N 1
ATOM 1069 C CA . GLY A 1 131 ? 19.789 -2.745 -49.856 1.00 82.38 131 GLY A CA 1
ATOM 1070 C C . GLY A 1 131 ? 19.988 -3.349 -48.461 1.00 82.38 131 GLY A C 1
ATOM 1071 O O . GLY A 1 131 ? 19.572 -2.750 -47.472 1.00 82.38 131 GLY A O 1
ATOM 1072 N N . VAL A 1 132 ? 20.690 -4.481 -48.347 1.00 79.62 132 VAL A N 1
ATOM 1073 C CA . VAL A 1 132 ? 21.036 -5.095 -47.050 1.00 79.62 132 VAL A CA 1
ATOM 1074 C C . VAL A 1 132 ? 21.946 -4.179 -46.221 1.00 79.62 132 VAL A C 1
ATOM 1076 O O . VAL A 1 132 ? 21.708 -4.012 -45.022 1.00 79.62 132 VAL A O 1
ATOM 1079 N N . GLY A 1 133 ? 22.944 -3.546 -46.847 1.00 84.12 133 GLY A N 1
ATOM 1080 C CA . GLY A 1 133 ? 23.813 -2.565 -46.189 1.00 84.12 133 GLY A CA 1
ATOM 1081 C C . GLY A 1 133 ? 23.046 -1.339 -45.681 1.00 84.12 133 GLY A C 1
ATOM 1082 O O . GLY A 1 133 ? 23.215 -0.935 -44.530 1.00 84.12 133 GLY A O 1
ATOM 1083 N N . LEU A 1 134 ? 22.140 -0.792 -46.497 1.00 86.06 134 LEU A N 1
ATOM 1084 C CA . LEU A 1 134 ? 21.278 0.327 -46.107 1.00 86.06 134 LEU A CA 1
ATOM 1085 C C . LEU A 1 134 ? 20.314 -0.046 -44.976 1.00 86.06 134 LEU A C 1
ATOM 1087 O O . LEU A 1 134 ? 20.158 0.731 -44.037 1.00 86.06 134 LEU A O 1
ATOM 1091 N N . CYS A 1 135 ? 19.713 -1.239 -45.012 1.00 73.12 135 CYS A N 1
ATOM 1092 C CA . CYS A 1 135 ? 18.864 -1.726 -43.926 1.00 73.12 135 CYS A CA 1
ATOM 1093 C C . CYS A 1 135 ? 19.641 -1.839 -42.608 1.00 73.12 135 CYS A C 1
ATOM 1095 O O . CYS A 1 135 ? 19.118 -1.448 -41.568 1.00 73.12 135 CYS A O 1
ATOM 1097 N N . ALA A 1 136 ? 20.888 -2.317 -42.633 1.00 76.75 136 ALA A N 1
ATOM 1098 C CA . ALA A 1 136 ? 21.717 -2.405 -41.430 1.00 76.75 136 ALA A CA 1
ATOM 1099 C C . ALA A 1 136 ? 22.012 -1.019 -40.825 1.00 76.75 136 ALA A C 1
ATOM 1101 O O . ALA A 1 136 ? 21.911 -0.841 -39.609 1.00 76.75 136 ALA A O 1
ATOM 1102 N N . VAL A 1 137 ? 22.314 -0.025 -41.666 1.00 83.06 137 VAL A N 1
ATOM 1103 C CA . VAL A 1 137 ? 22.528 1.365 -41.230 1.00 83.06 137 VAL A CA 1
ATOM 1104 C C . VAL A 1 137 ? 21.237 1.977 -40.682 1.00 83.06 137 VAL A C 1
ATOM 1106 O O . VAL A 1 137 ? 21.260 2.580 -39.611 1.00 83.06 137 VAL A O 1
ATOM 1109 N N . LEU A 1 138 ? 20.103 1.779 -41.359 1.00 76.38 138 LEU A N 1
ATOM 1110 C CA . LEU A 1 138 ? 18.793 2.251 -40.905 1.00 76.38 138 LEU A CA 1
ATOM 1111 C C . LEU A 1 138 ? 18.434 1.652 -39.537 1.00 76.38 138 LEU A C 1
ATOM 1113 O O . LEU A 1 138 ? 18.056 2.378 -38.621 1.00 76.38 138 LEU A O 1
ATOM 1117 N N . ILE A 1 139 ? 18.633 0.342 -39.364 1.00 71.75 139 ILE A N 1
ATOM 1118 C CA . ILE A 1 139 ? 18.408 -0.347 -38.090 1.00 71.75 139 ILE A CA 1
ATOM 1119 C C . ILE A 1 139 ? 19.297 0.247 -36.998 1.00 71.75 139 ILE A C 1
ATOM 1121 O O . ILE A 1 139 ? 18.797 0.511 -35.910 1.00 71.75 139 ILE A O 1
ATOM 1125 N N . ALA A 1 140 ? 20.580 0.507 -37.265 1.00 72.00 140 ALA A N 1
ATOM 1126 C CA . ALA A 1 140 ? 21.470 1.120 -36.280 1.00 72.00 140 ALA A CA 1
ATOM 1127 C C . ALA A 1 140 ? 20.998 2.531 -35.880 1.00 72.00 140 ALA A C 1
ATOM 1129 O O . ALA A 1 140 ? 20.890 2.836 -34.688 1.00 72.00 140 ALA A O 1
ATOM 1130 N N . ILE A 1 141 ? 20.649 3.367 -36.863 1.00 77.06 141 ILE A N 1
ATOM 1131 C CA . ILE A 1 141 ? 20.176 4.741 -36.644 1.00 77.06 141 ILE A CA 1
ATOM 1132 C C . ILE A 1 141 ? 18.859 4.760 -35.860 1.00 77.06 141 ILE A C 1
ATOM 1134 O O . ILE A 1 141 ? 18.686 5.619 -35.002 1.00 77.06 141 ILE A O 1
ATOM 1138 N N . THR A 1 142 ? 17.943 3.821 -36.101 1.00 68.81 142 THR A N 1
ATOM 1139 C CA . THR A 1 142 ? 16.642 3.774 -35.414 1.00 68.81 142 THR A CA 1
ATOM 1140 C C . THR A 1 142 ? 16.712 3.063 -34.057 1.00 68.81 142 THR A C 1
ATOM 1142 O O . THR A 1 142 ? 16.049 3.476 -33.103 1.00 68.81 142 THR A O 1
ATOM 1145 N N . HIS A 1 143 ? 17.536 2.021 -33.920 1.00 63.50 143 HIS A N 1
ATOM 1146 C CA . HIS A 1 143 ? 17.617 1.197 -32.710 1.00 63.50 143 HIS A CA 1
ATOM 1147 C C . HIS A 1 143 ? 18.231 1.943 -31.520 1.00 63.50 143 HIS A C 1
ATOM 1149 O O . HIS A 1 143 ? 17.756 1.789 -30.395 1.00 63.50 143 HIS A O 1
ATOM 1155 N N . HIS A 1 144 ? 19.270 2.758 -31.728 1.00 63.12 144 HIS A N 1
ATOM 1156 C CA . HIS A 1 144 ? 19.933 3.464 -30.625 1.00 63.12 144 HIS A CA 1
ATOM 1157 C C . HIS A 1 144 ? 19.040 4.522 -29.947 1.00 63.12 144 HIS A C 1
ATOM 1159 O O . HIS A 1 144 ? 18.904 4.470 -28.719 1.00 63.12 144 HIS A O 1
ATOM 1165 N N . PRO A 1 145 ? 18.361 5.421 -30.689 1.00 69.06 145 PRO A N 1
ATOM 1166 C CA . PRO A 1 145 ? 17.341 6.299 -30.127 1.00 69.06 145 PRO A CA 1
ATOM 1167 C C . PRO A 1 145 ? 16.216 5.513 -29.457 1.00 69.06 145 PRO A C 1
ATOM 1169 O O . PRO A 1 145 ? 15.847 5.838 -28.333 1.00 69.06 145 PRO A O 1
ATOM 1172 N N . TYR A 1 146 ? 15.719 4.443 -30.088 1.00 59.31 146 TYR A N 1
ATOM 1173 C CA . TYR A 1 146 ? 14.671 3.593 -29.517 1.00 59.31 146 TYR A CA 1
ATOM 1174 C C . TYR A 1 146 ? 15.069 3.017 -28.153 1.00 59.31 146 TYR A C 1
ATOM 1176 O O . TYR A 1 146 ? 14.346 3.171 -27.168 1.00 59.31 146 TYR A O 1
ATOM 1184 N N . PHE A 1 147 ? 16.241 2.391 -28.071 1.00 61.59 147 PHE A N 1
ATOM 1185 C CA . PHE A 1 147 ? 16.720 1.767 -26.845 1.00 61.59 147 PHE A CA 1
ATOM 1186 C C . PHE A 1 147 ? 16.911 2.797 -25.726 1.00 61.59 147 PHE A C 1
ATOM 1188 O O . PHE A 1 147 ? 16.520 2.551 -24.584 1.00 61.59 147 PHE A O 1
ATOM 1195 N N . PHE A 1 148 ? 17.435 3.979 -26.060 1.00 67.94 148 PHE A N 1
ATOM 1196 C CA . PHE A 1 148 ? 17.546 5.091 -25.120 1.00 67.94 148 PHE A CA 1
ATOM 1197 C C . PHE A 1 148 ? 16.175 5.551 -24.603 1.00 67.94 148 PHE A C 1
ATOM 1199 O O . PHE A 1 148 ? 16.003 5.739 -23.398 1.00 67.94 148 PHE A O 1
ATOM 1206 N N . GLN A 1 149 ? 15.177 5.675 -25.483 1.00 58.50 149 GLN A N 1
ATOM 1207 C CA . GLN A 1 149 ? 13.817 6.053 -25.094 1.00 58.50 149 GLN A CA 1
ATOM 1208 C C . GLN A 1 149 ? 13.161 5.014 -24.179 1.00 58.50 149 GLN A C 1
ATOM 1210 O O . GLN A 1 149 ? 12.596 5.379 -23.151 1.00 58.50 149 GLN A O 1
ATOM 1215 N N . VAL A 1 150 ? 13.303 3.721 -24.483 1.00 57.06 150 VAL A N 1
ATOM 1216 C CA . VAL A 1 150 ? 12.776 2.632 -23.642 1.00 57.06 150 VAL A CA 1
ATOM 1217 C C . VAL A 1 150 ? 13.423 2.634 -22.255 1.00 57.06 150 VAL A C 1
ATOM 1219 O O . VAL A 1 150 ? 12.732 2.498 -21.244 1.00 57.06 150 VAL A O 1
ATOM 1222 N N . GLN A 1 151 ? 14.741 2.838 -22.172 1.00 60.88 151 GLN A N 1
ATOM 1223 C CA . GLN A 1 151 ? 15.429 2.943 -20.882 1.00 60.88 151 GLN A CA 1
ATOM 1224 C C . GLN A 1 151 ? 14.993 4.177 -20.084 1.00 60.88 151 GLN A C 1
ATOM 1226 O O . GLN A 1 151 ? 14.854 4.098 -18.859 1.00 60.88 151 GLN A O 1
ATOM 1231 N N . ARG A 1 152 ? 14.733 5.296 -20.767 1.00 59.62 152 ARG A N 1
ATOM 1232 C CA . ARG A 1 152 ? 14.230 6.532 -20.160 1.00 59.62 152 ARG A CA 1
ATOM 1233 C C . ARG A 1 152 ? 12.826 6.340 -19.578 1.00 59.62 152 ARG A C 1
ATOM 1235 O O . ARG A 1 152 ? 12.626 6.620 -18.400 1.00 59.62 152 ARG A O 1
ATOM 1242 N N . ILE A 1 153 ? 11.912 5.738 -20.340 1.00 54.59 153 ILE A N 1
ATOM 1243 C CA . ILE A 1 153 ? 10.551 5.397 -19.889 1.00 54.59 153 ILE A CA 1
ATOM 1244 C C . ILE A 1 153 ? 10.584 4.413 -18.704 1.00 54.59 153 ILE A C 1
ATOM 1246 O O . ILE A 1 153 ? 9.887 4.604 -17.708 1.00 54.59 153 ILE A O 1
ATOM 1250 N N . GLY A 1 154 ? 11.435 3.383 -18.744 1.00 49.78 154 GLY A N 1
ATOM 1251 C CA . GLY A 1 154 ? 11.554 2.416 -17.644 1.00 49.78 154 GLY A CA 1
ATOM 1252 C C . GLY A 1 154 ? 12.060 3.032 -16.331 1.00 49.78 154 GLY A C 1
ATOM 1253 O O . GLY A 1 154 ? 11.664 2.611 -15.240 1.00 49.78 154 GLY A O 1
ATOM 1254 N N . MET A 1 155 ? 12.914 4.054 -16.418 1.00 60.97 155 MET A N 1
ATOM 1255 C CA . MET A 1 155 ? 13.348 4.839 -15.262 1.00 60.97 155 MET A CA 1
ATOM 1256 C C . MET A 1 155 ? 12.197 5.675 -14.689 1.00 60.97 155 MET A C 1
ATOM 1258 O O . MET A 1 155 ? 12.045 5.723 -13.467 1.00 60.97 155 MET A O 1
ATOM 1262 N N . TRP A 1 156 ? 11.346 6.244 -15.548 1.00 56.22 156 TRP A N 1
ATOM 1263 C CA . TRP A 1 156 ? 10.152 6.986 -15.133 1.00 56.22 156 TRP A CA 1
ATOM 1264 C C . TRP A 1 156 ? 9.164 6.102 -14.375 1.00 56.22 156 TRP A C 1
ATOM 1266 O O . TRP A 1 156 ? 8.768 6.443 -13.260 1.00 56.22 156 TRP A O 1
ATOM 1276 N N . LEU A 1 157 ? 8.850 4.921 -14.916 1.00 48.84 157 LEU A N 1
ATOM 1277 C CA . LEU A 1 157 ? 7.929 3.969 -14.289 1.00 48.84 157 LEU A CA 1
ATOM 1278 C C . LEU A 1 157 ? 8.392 3.568 -12.880 1.00 48.84 157 LEU A C 1
ATOM 1280 O O . LEU A 1 157 ? 7.593 3.478 -11.947 1.00 48.84 157 LEU A O 1
ATOM 1284 N N . ARG A 1 158 ? 9.702 3.368 -12.698 1.00 55.25 158 ARG A N 1
ATOM 1285 C CA . ARG A 1 158 ? 10.278 2.994 -11.401 1.00 55.25 158 ARG A CA 1
ATOM 1286 C C . ARG A 1 158 ? 10.167 4.117 -10.369 1.00 55.25 158 ARG A C 1
ATOM 1288 O O . ARG A 1 158 ? 9.833 3.842 -9.219 1.00 55.25 158 ARG A O 1
ATOM 1295 N N . VAL A 1 159 ? 10.463 5.359 -10.754 1.00 57.59 159 VAL A N 1
ATOM 1296 C CA . VAL A 1 159 ? 10.398 6.517 -9.845 1.00 57.59 159 VAL A CA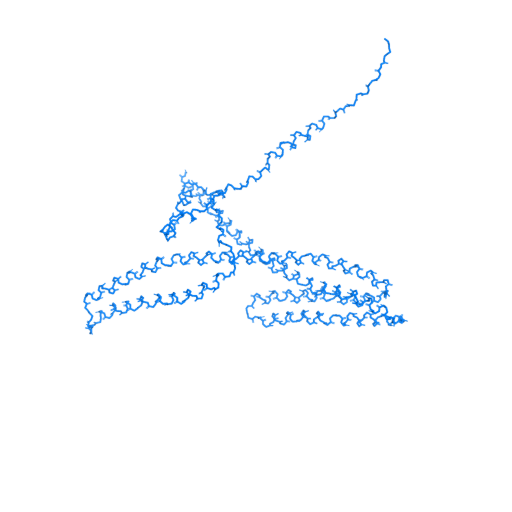 1
ATOM 1297 C C . VAL A 1 159 ? 8.947 6.824 -9.467 1.00 57.59 159 VAL A C 1
ATOM 1299 O O . VAL A 1 159 ? 8.657 7.018 -8.285 1.00 57.59 159 VAL A O 1
ATOM 1302 N N . ALA A 1 160 ? 8.032 6.782 -10.439 1.00 53.34 160 ALA A N 1
ATOM 1303 C CA . ALA A 1 160 ? 6.604 6.994 -10.219 1.00 53.34 160 ALA A CA 1
ATOM 1304 C C . ALA A 1 160 ? 6.005 5.949 -9.262 1.00 53.34 160 ALA A C 1
ATOM 1306 O O . ALA A 1 160 ? 5.364 6.317 -8.277 1.00 53.34 160 ALA A O 1
ATOM 1307 N N . ALA A 1 161 ? 6.289 4.658 -9.475 1.00 55.59 161 ALA A N 1
ATOM 1308 C CA . ALA A 1 161 ? 5.804 3.584 -8.606 1.00 55.59 161 ALA A CA 1
ATOM 1309 C C . ALA A 1 161 ? 6.299 3.735 -7.156 1.00 55.59 161 ALA A C 1
ATOM 1311 O O . ALA A 1 161 ? 5.510 3.635 -6.216 1.00 55.59 161 ALA A O 1
ATOM 1312 N N . CYS A 1 162 ? 7.587 4.037 -6.960 1.00 59.88 162 CYS A N 1
ATOM 1313 C CA . CYS A 1 162 ? 8.150 4.272 -5.628 1.00 59.88 162 CYS A CA 1
ATOM 1314 C C . CYS A 1 162 ? 7.511 5.485 -4.932 1.00 59.88 162 CYS A C 1
ATOM 1316 O O . CYS A 1 162 ? 7.208 5.416 -3.740 1.00 59.88 162 CYS A O 1
ATOM 1318 N N . SER A 1 163 ? 7.273 6.574 -5.671 1.00 62.41 163 SER A N 1
ATOM 1319 C CA . SER A 1 163 ? 6.628 7.782 -5.143 1.00 62.41 163 SER A CA 1
ATOM 1320 C C . SER A 1 163 ? 5.164 7.536 -4.755 1.00 62.41 163 SER A C 1
ATOM 1322 O O . SER A 1 163 ? 4.738 7.922 -3.665 1.00 62.41 163 SER A O 1
ATOM 1324 N N . LEU A 1 164 ? 4.404 6.817 -5.589 1.00 60.34 164 LEU A N 1
ATOM 1325 C CA . LEU A 1 164 ? 3.000 6.485 -5.332 1.00 60.34 164 LEU A CA 1
ATOM 1326 C C . LEU A 1 164 ? 2.835 5.582 -4.100 1.00 60.34 164 LEU A C 1
ATOM 1328 O O . LEU A 1 164 ? 1.969 5.840 -3.258 1.00 60.34 164 LEU A O 1
ATOM 1332 N N . ILE A 1 165 ? 3.685 4.556 -3.969 1.00 63.75 165 ILE A N 1
ATOM 1333 C CA . ILE A 1 165 ? 3.707 3.647 -2.811 1.00 63.75 165 ILE A CA 1
ATOM 1334 C C . ILE A 1 165 ? 4.008 4.430 -1.530 1.00 63.75 165 ILE A C 1
ATOM 1336 O O . ILE A 1 165 ? 3.314 4.259 -0.525 1.00 63.75 165 ILE A O 1
ATOM 1340 N N . PHE A 1 166 ? 4.997 5.327 -1.569 1.00 64.50 166 PHE A N 1
ATOM 1341 C CA . PHE A 1 166 ? 5.354 6.156 -0.421 1.00 64.50 166 PHE A CA 1
ATOM 1342 C C . PHE A 1 166 ? 4.214 7.110 -0.037 1.00 64.50 166 PHE A C 1
ATOM 1344 O O . PHE A 1 166 ? 3.799 7.140 1.121 1.00 64.50 166 PHE A O 1
ATOM 1351 N N . LYS A 1 167 ? 3.629 7.817 -1.013 1.00 61.62 167 LYS A N 1
ATOM 1352 C CA . LYS A 1 167 ? 2.530 8.770 -0.791 1.00 61.62 167 LYS A CA 1
ATOM 1353 C C . LYS A 1 167 ? 1.291 8.102 -0.189 1.00 61.62 167 LYS A C 1
ATOM 1355 O O . LYS A 1 167 ? 0.730 8.632 0.768 1.00 61.62 167 LYS A O 1
ATOM 1360 N N . LYS A 1 168 ? 0.878 6.931 -0.696 1.00 61.91 168 LYS A N 1
ATOM 1361 C CA . LYS A 1 168 ? -0.235 6.170 -0.096 1.00 61.91 168 LYS A CA 1
ATOM 1362 C C . LYS A 1 168 ? 0.103 5.672 1.307 1.00 61.91 168 LYS A C 1
ATOM 1364 O O . LYS A 1 168 ? -0.736 5.773 2.195 1.00 61.91 168 LYS A O 1
ATOM 1369 N N . SER A 1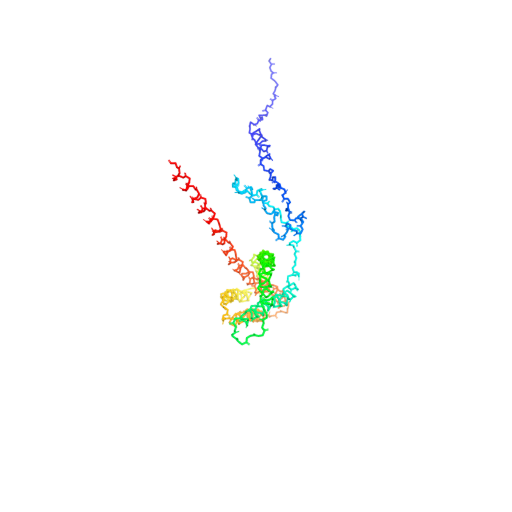 169 ? 1.313 5.169 1.532 1.00 70.38 169 SER A N 1
ATOM 1370 C CA . SER A 1 169 ? 1.691 4.582 2.824 1.00 70.38 169 SER A CA 1
ATOM 1371 C C . SER A 1 169 ? 1.758 5.608 3.953 1.00 70.38 169 SER A C 1
ATOM 1373 O O . SER A 1 169 ? 1.322 5.313 5.062 1.00 70.38 169 SER A O 1
ATOM 1375 N N . VAL A 1 170 ? 2.215 6.830 3.667 1.00 73.00 170 VAL A N 1
ATOM 1376 C CA . VAL A 1 170 ? 2.225 7.939 4.637 1.00 73.00 170 VAL A CA 1
ATOM 1377 C C . VAL A 1 170 ? 0.804 8.293 5.090 1.00 73.00 170 VAL A C 1
ATOM 1379 O O . VAL A 1 170 ? 0.580 8.542 6.273 1.00 73.00 170 VAL A O 1
ATOM 1382 N N . ILE A 1 171 ? -0.175 8.242 4.179 1.00 73.94 171 ILE A N 1
ATOM 1383 C CA . ILE A 1 171 ? -1.586 8.451 4.527 1.00 73.94 171 ILE A CA 1
ATOM 1384 C C . ILE A 1 171 ? -2.093 7.315 5.416 1.00 73.94 171 ILE A C 1
ATOM 1386 O O . ILE A 1 171 ? -2.800 7.583 6.365 1.00 73.94 171 ILE A O 1
ATOM 1390 N N . PHE A 1 172 ? -1.745 6.049 5.201 1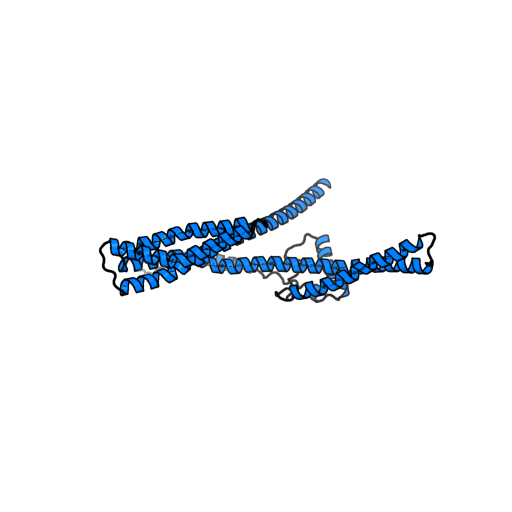.00 75.62 172 PHE A N 1
ATOM 1391 C CA . PHE A 1 172 ? -2.280 4.993 6.075 1.00 75.62 172 PHE A CA 1
ATOM 1392 C C . PHE A 1 172 ? -1.572 4.878 7.434 1.00 75.62 172 PHE A C 1
ATOM 1394 O O . PHE A 1 172 ? -2.148 4.336 8.377 1.00 75.62 172 PHE A O 1
ATOM 1401 N N . LEU A 1 173 ? -0.364 5.433 7.574 1.00 80.12 173 LEU A N 1
ATOM 1402 C CA . LEU A 1 173 ? 0.434 5.339 8.798 1.00 80.12 173 LEU A CA 1
ATOM 1403 C C . LEU A 1 173 ? -0.237 6.004 10.012 1.00 80.12 173 LEU A C 1
ATOM 1405 O O . LEU A 1 173 ? -0.156 5.470 11.117 1.00 80.12 173 LEU A O 1
ATOM 1409 N N . HIS A 1 174 ? -0.941 7.126 9.822 1.00 80.56 174 HIS A N 1
ATOM 1410 C CA . HIS A 1 174 ? -1.594 7.820 10.939 1.00 80.56 174 HIS A CA 1
ATOM 1411 C C . HIS A 1 174 ? -2.724 6.995 11.571 1.00 80.56 174 HIS A C 1
ATOM 1413 O O . HIS A 1 174 ? -2.931 7.072 12.781 1.00 80.56 174 HIS A O 1
ATOM 1419 N N . TYR A 1 175 ? -3.407 6.143 10.798 1.00 83.88 175 TYR A N 1
ATOM 1420 C CA . TYR A 1 175 ? -4.448 5.257 11.326 1.00 83.88 175 TYR A CA 1
ATOM 1421 C C . TYR A 1 175 ? -3.900 4.193 12.280 1.00 83.88 175 TYR A C 1
ATOM 1423 O O . TYR A 1 175 ? -4.632 3.745 13.161 1.00 83.88 175 TYR A O 1
ATOM 1431 N N . LEU A 1 176 ? -2.621 3.817 12.155 1.00 83.19 176 LEU A N 1
ATOM 1432 C CA . LEU A 1 176 ? -1.990 2.857 13.062 1.00 83.19 176 LEU A CA 1
ATOM 1433 C C . LEU A 1 176 ? -1.854 3.419 14.486 1.00 83.19 176 LEU A C 1
ATOM 1435 O O . LEU A 1 176 ? -1.920 2.660 15.448 1.00 83.19 176 LEU A O 1
ATOM 1439 N N . LEU A 1 177 ? -1.705 4.741 14.615 1.00 85.12 177 LEU A N 1
ATOM 1440 C CA . LEU A 1 177 ? -1.625 5.444 15.899 1.00 85.12 177 LEU A CA 1
ATOM 1441 C C . LEU A 1 177 ? -3.002 5.914 16.386 1.00 85.12 177 LEU A C 1
ATOM 1443 O O . LEU A 1 177 ? -3.341 5.746 17.556 1.00 85.12 177 LEU A O 1
ATOM 1447 N N . ILE A 1 178 ? -3.815 6.471 15.487 1.00 86.69 178 ILE A N 1
ATOM 1448 C CA . ILE A 1 178 ? -5.137 7.017 15.824 1.00 86.69 178 ILE A CA 1
ATOM 1449 C C . ILE A 1 178 ? -6.137 5.903 16.152 1.00 86.69 178 ILE A C 1
ATOM 1451 O O . ILE A 1 178 ? -6.970 6.081 17.037 1.00 86.69 178 ILE A O 1
ATOM 1455 N N . GLY A 1 179 ? -6.044 4.742 15.497 1.00 87.50 179 GLY A N 1
ATOM 1456 C CA . GLY A 1 179 ? -6.949 3.613 15.720 1.00 87.50 179 GLY A CA 1
ATOM 1457 C C . GLY A 1 179 ? -6.982 3.130 17.174 1.00 87.50 179 GLY A C 1
ATOM 1458 O O . GLY A 1 179 ? -8.061 3.125 17.766 1.00 87.50 179 GLY A O 1
ATOM 1459 N N . PRO A 1 180 ? -5.840 2.761 17.784 1.00 89.56 180 PRO A N 1
ATOM 1460 C CA . PRO A 1 180 ? -5.788 2.362 19.190 1.00 89.56 180 PRO A CA 1
ATOM 1461 C C . PRO A 1 180 ? -6.275 3.451 20.150 1.00 89.56 180 PRO A C 1
ATOM 1463 O O . PRO A 1 180 ? -7.034 3.152 21.068 1.00 89.56 180 PRO A O 1
ATOM 1466 N N . LEU A 1 181 ? -5.904 4.714 19.914 1.00 90.31 181 LEU A N 1
ATOM 1467 C CA . LEU A 1 181 ? -6.340 5.839 20.744 1.00 90.31 181 LEU A CA 1
ATOM 1468 C C . LEU A 1 181 ? -7.866 6.024 20.693 1.00 90.31 181 LEU A C 1
ATOM 1470 O O . LEU A 1 181 ? -8.516 6.129 21.733 1.00 90.31 181 LEU A O 1
ATOM 1474 N N . GLN A 1 182 ? -8.446 5.995 19.490 1.00 89.56 182 GLN A N 1
ATOM 1475 C CA . GLN A 1 182 ? -9.894 6.016 19.283 1.00 89.56 182 GLN A CA 1
ATOM 1476 C C . GLN A 1 182 ? -10.565 4.802 19.946 1.00 89.56 182 GLN A C 1
ATOM 1478 O O . GLN A 1 182 ? -11.623 4.942 20.555 1.00 89.56 182 GLN A O 1
ATOM 1483 N N . GLY A 1 183 ? -9.936 3.624 19.868 1.00 91.38 183 GLY A N 1
ATOM 1484 C CA . GLY A 1 183 ? -10.373 2.397 20.534 1.00 91.38 183 GLY A CA 1
ATOM 1485 C C . GLY A 1 183 ? -10.483 2.540 22.046 1.00 91.38 183 GLY A C 1
ATOM 1486 O O . GLY A 1 183 ? -11.516 2.202 22.618 1.00 91.38 183 GLY A O 1
ATOM 1487 N N . ILE A 1 184 ? -9.452 3.095 22.680 1.00 93.12 184 ILE A N 1
ATOM 1488 C CA . ILE A 1 184 ? -9.419 3.335 24.127 1.00 93.12 184 ILE A CA 1
ATOM 1489 C C . ILE A 1 184 ? -10.498 4.345 24.530 1.00 93.12 184 ILE A C 1
ATOM 1491 O O . ILE A 1 184 ? -11.245 4.090 25.471 1.00 93.12 184 ILE A O 1
ATOM 1495 N N . ALA A 1 185 ? -10.633 5.454 23.798 1.00 91.62 185 ALA A N 1
ATOM 1496 C CA . ALA A 1 185 ? -11.655 6.461 24.085 1.00 91.62 185 ALA A CA 1
ATOM 1497 C C . ALA A 1 185 ? -13.077 5.876 24.014 1.00 91.62 185 ALA A C 1
ATOM 1499 O O . ALA A 1 185 ? -13.884 6.084 24.918 1.00 91.62 185 ALA A O 1
ATOM 1500 N N . VAL A 1 186 ? -13.373 5.089 22.974 1.00 92.88 186 VAL A N 1
ATOM 1501 C CA . VAL A 1 186 ? -14.681 4.439 22.803 1.00 92.88 186 VAL A CA 1
ATOM 1502 C C . VAL A 1 186 ? -14.931 3.371 23.871 1.00 92.88 186 VAL A C 1
ATOM 1504 O O . VAL A 1 186 ? -16.054 3.265 24.359 1.00 92.88 186 VAL A O 1
ATOM 1507 N N . LEU A 1 187 ? -13.904 2.620 24.283 1.00 94.00 187 LEU A N 1
ATOM 1508 C CA . LEU A 1 187 ? -14.016 1.657 25.382 1.00 94.00 187 LEU A CA 1
ATOM 1509 C C . LEU A 1 187 ? -14.387 2.346 26.699 1.00 94.00 187 LEU A C 1
ATOM 1511 O O . LEU A 1 187 ? -15.276 1.866 27.393 1.00 94.00 187 LEU A O 1
ATOM 1515 N N . ILE A 1 188 ? -13.750 3.477 27.021 1.00 95.06 188 ILE A N 1
ATOM 1516 C CA . ILE A 1 188 ? -14.051 4.245 28.238 1.00 95.06 188 ILE A CA 1
ATOM 1517 C C . ILE A 1 188 ? -15.511 4.707 28.231 1.00 95.06 188 ILE A C 1
ATOM 1519 O O . ILE A 1 188 ? -16.208 4.529 29.224 1.00 95.06 188 ILE A O 1
ATOM 1523 N N . ILE A 1 189 ? -15.997 5.253 27.112 1.00 93.56 189 ILE A N 1
ATOM 1524 C CA . ILE A 1 189 ? -17.391 5.714 27.005 1.00 93.56 189 ILE A CA 1
ATOM 1525 C C . ILE A 1 189 ? -18.364 4.532 27.144 1.00 93.56 189 ILE A C 1
ATOM 1527 O O . ILE A 1 189 ? -19.326 4.608 27.905 1.00 93.56 189 ILE A O 1
ATOM 1531 N N . LEU A 1 190 ? -18.096 3.409 26.471 1.00 93.00 190 LEU A N 1
ATOM 1532 C CA . LEU A 1 190 ? -18.945 2.215 26.555 1.00 93.00 190 LEU A CA 1
ATOM 1533 C C . LEU A 1 190 ? -18.930 1.561 27.936 1.00 93.00 190 LEU A C 1
ATOM 1535 O O . LEU A 1 190 ? -19.921 0.943 28.320 1.00 93.00 190 LEU A O 1
ATOM 1539 N N . TRP A 1 191 ? -17.839 1.702 28.685 1.00 95.25 191 TRP A N 1
ATOM 1540 C CA . TRP A 1 191 ? -17.760 1.221 30.057 1.00 95.25 191 TRP A CA 1
ATOM 1541 C C . TRP A 1 191 ? -18.775 1.919 30.967 1.00 95.25 191 TRP A C 1
ATOM 1543 O O . TRP A 1 191 ? -19.375 1.266 31.814 1.00 95.25 191 TRP A O 1
ATOM 1553 N N . TYR A 1 192 ? -19.022 3.218 30.772 1.00 93.50 192 TYR A N 1
ATOM 1554 C CA . TYR A 1 192 ? -20.039 3.942 31.541 1.00 93.50 192 TYR A CA 1
ATOM 1555 C C . TYR A 1 192 ? -21.474 3.536 31.169 1.00 93.50 192 TYR A C 1
ATOM 1557 O O . TYR A 1 192 ? -22.333 3.489 32.043 1.00 93.50 192 TYR A O 1
ATOM 1565 N N . GLU A 1 193 ? -21.728 3.198 29.902 1.00 90.56 193 GLU A N 1
ATOM 1566 C CA . GLU A 1 193 ? -23.073 2.855 29.407 1.00 90.56 193 GLU A CA 1
ATOM 1567 C C . GLU A 1 193 ? -23.476 1.391 29.653 1.00 90.56 193 GLU A C 1
ATOM 1569 O O . GLU A 1 193 ? -24.633 1.090 29.962 1.00 90.56 193 GLU A O 1
ATOM 1574 N N . LEU A 1 194 ? -22.528 0.463 29.482 1.00 92.44 194 LEU A N 1
ATOM 1575 C CA . LEU A 1 194 ? -22.760 -0.989 29.481 1.00 92.44 194 LEU A CA 1
ATOM 1576 C C . LEU A 1 194 ? -22.006 -1.725 30.596 1.00 92.44 194 LEU A C 1
ATOM 1578 O O . LEU A 1 194 ? -22.156 -2.940 30.739 1.00 92.44 194 LEU A O 1
ATOM 1582 N N . GLY A 1 195 ? -21.152 -1.032 31.352 1.00 92.94 195 GLY A N 1
ATOM 1583 C CA . GLY A 1 195 ? -20.319 -1.660 32.370 1.00 92.94 195 GLY A CA 1
ATOM 1584 C C . GLY A 1 195 ? -19.357 -2.706 31.781 1.00 92.94 195 GLY A C 1
ATOM 1585 O O . GLY A 1 195 ? -18.867 -2.550 30.652 1.00 92.94 195 GLY A O 1
ATOM 1586 N N . PRO A 1 196 ? -19.098 -3.812 32.507 1.00 93.12 196 PRO A N 1
ATOM 1587 C CA . PRO A 1 196 ? -18.159 -4.854 32.085 1.00 93.12 196 PRO A CA 1
ATOM 1588 C C . PRO A 1 196 ? -18.548 -5.569 30.784 1.00 93.12 196 PRO A C 1
ATOM 1590 O O . PRO A 1 196 ? -17.683 -6.146 30.127 1.00 93.12 196 PRO A O 1
ATOM 1593 N N . ALA A 1 197 ? -19.825 -5.533 30.380 1.00 93.75 197 ALA A N 1
ATOM 1594 C CA . ALA A 1 197 ? -20.281 -6.166 29.140 1.00 93.75 197 ALA A CA 1
ATOM 1595 C C . ALA A 1 197 ? -19.592 -5.586 27.890 1.00 93.75 197 ALA A C 1
ATOM 1597 O O . ALA A 1 197 ? -19.378 -6.305 26.911 1.00 93.75 197 ALA A O 1
ATOM 1598 N N . SER A 1 198 ? -19.164 -4.318 27.945 1.00 93.31 198 SER A N 1
ATOM 1599 C CA . SER A 1 198 ? -18.402 -3.648 26.881 1.00 93.31 198 SER A CA 1
ATOM 1600 C C . SER A 1 198 ? -17.102 -4.380 26.503 1.00 93.31 198 SER A C 1
ATOM 1602 O O . SER A 1 198 ? -16.711 -4.380 25.330 1.00 93.31 198 SER A O 1
ATOM 1604 N N . LEU A 1 199 ? -16.466 -5.078 27.455 1.00 94.31 199 LEU A N 1
ATOM 1605 C CA . LEU A 1 199 ? -15.238 -5.842 27.212 1.00 94.31 199 LEU A CA 1
ATOM 1606 C C . LEU A 1 199 ? -15.454 -7.024 26.271 1.00 94.31 199 LEU A C 1
ATOM 1608 O O . LEU A 1 199 ? -14.540 -7.364 25.527 1.00 94.31 199 LEU A O 1
ATOM 1612 N N . ALA A 1 200 ? -16.639 -7.638 26.264 1.00 94.25 200 ALA A N 1
ATOM 1613 C CA . ALA A 1 200 ? -16.920 -8.776 25.391 1.00 94.25 200 ALA A CA 1
ATOM 1614 C C . ALA A 1 200 ? -16.874 -8.367 23.909 1.00 94.25 200 ALA A C 1
ATOM 1616 O O . ALA A 1 200 ? -16.245 -9.040 23.089 1.00 94.25 200 ALA A O 1
ATOM 1617 N N . GLY A 1 201 ? -17.466 -7.215 23.574 1.00 91.69 201 GLY A N 1
ATOM 1618 C CA . GLY A 1 201 ? -17.399 -6.627 22.236 1.00 91.69 201 GLY A CA 1
ATOM 1619 C C . GLY A 1 201 ? -15.980 -6.231 21.832 1.00 91.69 201 GLY A C 1
ATOM 1620 O O . GLY A 1 201 ? -15.530 -6.533 20.723 1.00 91.69 201 GLY A O 1
ATOM 1621 N N . PHE A 1 202 ? -15.245 -5.601 22.751 1.00 92.75 202 PHE A N 1
ATOM 1622 C CA . PHE A 1 202 ? -13.852 -5.218 22.521 1.00 92.75 202 PHE A CA 1
ATOM 1623 C C . PHE A 1 202 ? -12.903 -6.410 22.398 1.00 92.75 202 PHE A C 1
ATOM 1625 O O . PHE A 1 202 ? -11.973 -6.354 21.598 1.00 92.75 202 PHE A O 1
ATOM 1632 N N . ALA A 1 203 ? -13.150 -7.508 23.111 1.00 93.62 203 ALA A N 1
ATOM 1633 C CA . ALA A 1 203 ? -12.367 -8.733 22.982 1.00 93.62 203 ALA A CA 1
ATOM 1634 C C . ALA A 1 203 ? -12.446 -9.301 21.557 1.00 93.62 203 ALA A C 1
ATOM 1636 O O . ALA A 1 203 ? -11.427 -9.703 20.999 1.00 93.62 203 ALA A O 1
ATOM 1637 N N . ILE A 1 204 ? -13.624 -9.260 20.923 1.00 92.06 204 ILE A N 1
ATOM 1638 C CA . ILE A 1 204 ? -13.793 -9.673 19.520 1.00 92.06 204 ILE A CA 1
ATOM 1639 C C . ILE A 1 204 ? -13.024 -8.739 18.589 1.00 92.06 204 ILE A C 1
ATOM 1641 O O . ILE A 1 204 ? -12.321 -9.213 17.702 1.00 92.06 204 ILE A O 1
ATOM 1645 N N . LEU A 1 205 ? -13.123 -7.420 18.791 1.00 90.56 205 LEU A N 1
ATOM 1646 C CA . LEU A 1 205 ? -12.360 -6.445 18.004 1.00 90.56 205 LEU A CA 1
ATOM 1647 C C . LEU A 1 205 ? -10.854 -6.711 18.098 1.00 90.56 205 LEU A C 1
ATOM 1649 O O . LEU A 1 205 ? -10.179 -6.783 17.072 1.00 90.56 205 LEU A O 1
ATOM 1653 N N . LEU A 1 206 ? -10.340 -6.918 19.311 1.00 89.94 206 LEU A N 1
ATOM 1654 C CA . LEU A 1 206 ? -8.930 -7.213 19.550 1.00 89.94 206 LEU A CA 1
ATOM 1655 C C . LEU A 1 206 ? -8.501 -8.560 18.964 1.00 89.94 206 LEU A C 1
ATOM 1657 O O . LEU A 1 206 ? -7.377 -8.665 18.488 1.00 89.94 206 LEU A O 1
ATOM 1661 N N . LEU A 1 207 ? -9.381 -9.564 18.948 1.00 91.31 207 LEU A N 1
ATOM 1662 C CA . LEU A 1 207 ? -9.120 -10.872 18.343 1.00 91.31 207 LEU A CA 1
ATOM 1663 C C . LEU A 1 207 ? -9.114 -10.818 16.806 1.00 91.31 207 LEU A C 1
ATOM 1665 O O . LEU A 1 207 ? -8.333 -11.519 16.162 1.00 91.31 207 LEU A O 1
ATOM 1669 N N . LEU A 1 208 ? -9.938 -9.963 16.198 1.00 89.31 208 LEU A N 1
ATOM 1670 C CA . LEU A 1 208 ? -9.994 -9.813 14.743 1.00 89.31 208 LEU A CA 1
ATOM 1671 C C . LEU A 1 208 ? -8.744 -9.134 14.169 1.00 89.31 208 LEU A C 1
ATOM 1673 O O . LEU A 1 208 ? -8.300 -9.526 13.091 1.00 89.31 208 LEU A O 1
ATOM 1677 N N . ILE A 1 209 ? -8.133 -8.187 14.886 1.00 88.81 209 ILE A N 1
ATOM 1678 C CA . ILE A 1 209 ? -6.931 -7.464 14.429 1.00 88.81 209 ILE A CA 1
ATOM 1679 C C . ILE A 1 209 ? -5.765 -8.404 14.046 1.00 88.81 209 ILE A C 1
ATOM 1681 O O . ILE A 1 209 ? -5.280 -8.303 12.915 1.00 88.81 209 ILE A O 1
ATOM 1685 N N . PRO A 1 210 ? -5.289 -9.332 14.904 1.00 89.44 210 PRO A N 1
ATOM 1686 C CA . PRO A 1 210 ? -4.190 -10.227 14.552 1.00 89.44 210 PRO A CA 1
ATOM 1687 C C . PRO A 1 210 ? -4.580 -11.224 13.457 1.00 89.44 210 PRO A C 1
ATOM 1689 O O . PRO A 1 210 ? -3.748 -11.525 12.602 1.00 89.44 210 PRO A O 1
ATOM 1692 N N . ILE A 1 211 ? -5.834 -11.691 13.424 1.00 89.81 211 ILE A N 1
ATOM 1693 C CA . ILE A 1 211 ? -6.328 -12.598 12.375 1.00 89.81 211 ILE A CA 1
ATOM 1694 C C . ILE A 1 211 ? -6.307 -11.892 11.013 1.00 89.81 211 ILE A C 1
ATOM 1696 O O . ILE A 1 211 ? -5.756 -12.418 10.044 1.00 89.81 211 ILE A O 1
ATOM 1700 N N . GLN A 1 212 ? -6.845 -10.673 10.936 1.00 88.19 212 GLN A N 1
ATOM 1701 C CA . GLN A 1 212 ? -6.842 -9.862 9.718 1.00 88.19 212 GLN A CA 1
ATOM 1702 C C . GLN A 1 212 ? -5.417 -9.464 9.308 1.00 88.19 212 GLN A C 1
ATOM 1704 O O . GLN A 1 212 ? -5.070 -9.536 8.129 1.00 88.19 212 GLN A O 1
ATOM 1709 N N . GLY A 1 213 ? -4.556 -9.114 10.269 1.00 85.31 213 GLY A N 1
ATOM 1710 C CA . GLY A 1 213 ? -3.144 -8.817 10.021 1.00 85.31 213 GLY A CA 1
ATOM 1711 C C . GLY A 1 213 ? -2.364 -10.024 9.489 1.00 85.31 213 GLY A C 1
ATOM 1712 O O . GLY A 1 213 ? -1.548 -9.881 8.574 1.00 85.31 213 GLY A O 1
ATOM 1713 N N . PHE A 1 214 ? -2.635 -11.225 10.006 1.00 86.56 214 PHE A N 1
ATOM 1714 C CA . PHE A 1 214 ? -2.059 -12.470 9.499 1.00 86.56 214 PHE A CA 1
ATOM 1715 C C . PHE A 1 214 ? -2.498 -12.745 8.058 1.00 86.56 214 PHE A C 1
ATOM 1717 O O . PHE A 1 214 ? -1.642 -12.983 7.204 1.00 86.56 214 PHE A O 1
ATOM 1724 N N . MET A 1 215 ? -3.799 -12.642 7.766 1.00 85.38 215 MET A N 1
ATOM 1725 C CA . MET A 1 215 ? -4.327 -12.815 6.407 1.00 85.38 215 MET A CA 1
ATOM 1726 C C . MET A 1 215 ? -3.739 -11.784 5.431 1.00 85.38 215 MET A C 1
ATOM 1728 O O . MET A 1 215 ? -3.369 -12.140 4.312 1.00 85.38 215 MET A O 1
ATOM 1732 N N . GLY A 1 216 ? -3.541 -10.537 5.873 1.00 81.62 216 GLY A N 1
ATOM 1733 C CA . GLY A 1 216 ? -2.860 -9.498 5.093 1.00 81.62 216 GLY A CA 1
ATOM 1734 C C . GLY A 1 216 ? -1.396 -9.835 4.779 1.00 81.62 216 GLY A C 1
ATOM 1735 O O . GLY A 1 216 ? -0.957 -9.715 3.636 1.00 81.62 216 GLY A O 1
ATOM 1736 N N . ARG A 1 217 ? -0.634 -10.343 5.756 1.00 80.62 217 ARG A N 1
ATOM 1737 C CA . ARG A 1 217 ? 0.751 -10.802 5.521 1.00 80.62 217 ARG A CA 1
ATOM 1738 C C . ARG A 1 217 ? 0.807 -12.035 4.619 1.00 80.62 217 ARG A C 1
ATOM 1740 O O . ARG A 1 217 ? 1.729 -12.161 3.812 1.00 80.62 217 ARG A O 1
ATOM 1747 N N . LEU A 1 218 ? -0.156 -12.946 4.760 1.00 84.06 218 LEU A N 1
ATOM 1748 C CA . LEU A 1 218 ? -0.287 -14.122 3.905 1.00 84.06 218 LEU A CA 1
ATOM 1749 C C . LEU A 1 218 ? -0.536 -13.706 2.450 1.00 84.06 218 LEU A C 1
ATOM 1751 O O . LEU A 1 218 ? 0.138 -14.221 1.561 1.00 84.06 218 LEU A O 1
ATOM 1755 N N . PHE A 1 219 ? -1.399 -12.714 2.211 1.00 81.44 219 PHE A N 1
ATOM 1756 C CA . PHE A 1 219 ? -1.583 -12.101 0.894 1.00 81.44 219 PHE A CA 1
ATOM 1757 C C . PHE A 1 219 ? -0.256 -11.589 0.311 1.00 81.44 219 PHE A C 1
ATOM 1759 O O . PHE A 1 219 ? 0.077 -11.940 -0.822 1.00 81.44 219 PHE A O 1
ATOM 1766 N N . THR A 1 220 ? 0.539 -10.826 1.072 1.00 78.81 220 THR A N 1
ATOM 1767 C CA . THR A 1 220 ? 1.820 -10.290 0.576 1.00 78.81 220 THR A CA 1
ATOM 1768 C C . THR A 1 220 ? 2.795 -11.408 0.212 1.00 78.81 220 THR A C 1
ATOM 1770 O O . THR A 1 220 ? 3.449 -11.327 -0.823 1.00 78.81 220 THR A O 1
ATOM 1773 N N . LYS A 1 221 ? 2.868 -12.479 1.013 1.00 81.25 221 LYS A N 1
ATOM 1774 C CA . LYS A 1 221 ? 3.720 -13.642 0.712 1.00 81.25 221 LYS A CA 1
ATOM 1775 C C . LYS A 1 221 ? 3.264 -14.381 -0.543 1.00 81.25 221 LYS A C 1
ATOM 1777 O O . LYS A 1 221 ? 4.088 -14.682 -1.398 1.00 81.25 221 LYS A O 1
ATOM 1782 N N . LEU A 1 222 ? 1.967 -14.657 -0.660 1.00 82.12 222 LEU A N 1
ATOM 1783 C CA . LEU A 1 222 ? 1.405 -15.376 -1.804 1.00 82.12 222 LEU A CA 1
ATOM 1784 C C . LEU A 1 222 ? 1.508 -14.562 -3.096 1.00 82.12 222 LEU A C 1
ATOM 1786 O O . LEU A 1 222 ? 1.732 -15.136 -4.152 1.00 82.12 222 LEU A O 1
ATOM 1790 N N . SER A 1 223 ? 1.418 -13.235 -3.012 1.00 78.88 223 SER A N 1
ATOM 1791 C CA . SER A 1 223 ? 1.539 -12.341 -4.172 1.00 78.88 223 SER A CA 1
ATOM 1792 C C . SER A 1 223 ? 2.953 -12.277 -4.755 1.00 78.88 223 SER A C 1
ATOM 1794 O O . SER A 1 223 ? 3.133 -11.766 -5.857 1.00 78.88 223 SER A O 1
ATOM 1796 N N . LEU A 1 224 ? 3.962 -12.796 -4.046 1.00 77.00 224 LEU A N 1
ATOM 1797 C CA . LEU A 1 224 ? 5.315 -12.962 -4.585 1.00 77.00 224 LEU A CA 1
ATOM 1798 C C . LEU A 1 224 ? 5.439 -14.200 -5.483 1.00 77.00 224 LEU A C 1
ATOM 1800 O O . LEU A 1 224 ? 6.404 -14.303 -6.237 1.00 77.00 224 LEU A O 1
ATOM 1804 N N . GLU A 1 225 ? 4.486 -15.128 -5.414 1.00 83.44 225 GLU A N 1
ATOM 1805 C CA . GLU A 1 225 ? 4.508 -16.391 -6.142 1.00 83.44 225 GLU A CA 1
ATOM 1806 C C . GLU A 1 225 ? 3.423 -16.375 -7.227 1.00 83.44 225 GLU A C 1
ATOM 1808 O O . GLU A 1 225 ? 2.233 -16.510 -6.948 1.00 83.44 225 GLU A O 1
ATOM 1813 N N . ILE A 1 226 ? 3.838 -16.218 -8.490 1.00 77.25 226 ILE A N 1
ATOM 1814 C CA . ILE A 1 226 ? 2.933 -16.061 -9.649 1.00 77.25 226 ILE A CA 1
ATOM 1815 C C . ILE A 1 226 ? 1.933 -17.228 -9.769 1.00 77.25 226 ILE A C 1
ATOM 1817 O O . ILE A 1 226 ? 0.803 -17.037 -10.207 1.00 77.25 226 ILE A O 1
ATOM 1821 N N . ASN A 1 227 ? 2.295 -18.423 -9.295 1.00 82.19 227 ASN A N 1
ATOM 1822 C CA . ASN A 1 227 ? 1.435 -19.607 -9.347 1.00 82.19 227 ASN A CA 1
ATOM 1823 C C . ASN A 1 227 ? 0.314 -19.634 -8.285 1.00 82.19 227 ASN A C 1
ATOM 1825 O O . ASN A 1 227 ? -0.517 -20.539 -8.309 1.00 82.19 227 ASN A O 1
ATOM 1829 N N . ARG A 1 228 ? 0.257 -18.682 -7.340 1.00 81.19 228 ARG A N 1
ATOM 1830 C CA . ARG A 1 228 ? -0.684 -18.705 -6.197 1.00 81.19 228 ARG A CA 1
ATOM 1831 C C . ARG A 1 228 ? -1.676 -17.539 -6.166 1.00 81.19 228 ARG A C 1
ATOM 1833 O O . ARG A 1 228 ? -2.162 -17.156 -5.100 1.00 81.19 228 ARG A O 1
ATOM 1840 N N . VAL A 1 229 ? -2.044 -17.020 -7.336 1.00 83.44 229 VAL A N 1
ATOM 1841 C CA . VAL A 1 229 ? -2.997 -15.901 -7.477 1.00 83.44 229 VAL A CA 1
ATOM 1842 C C . VAL A 1 229 ? -4.365 -16.206 -6.849 1.00 83.44 229 VAL A C 1
ATOM 1844 O O . VAL A 1 229 ? -4.924 -15.350 -6.167 1.00 83.44 229 VAL A O 1
ATOM 1847 N N . LEU A 1 230 ? -4.884 -17.431 -6.987 1.00 85.06 230 LEU A N 1
ATOM 1848 C CA . LEU A 1 230 ? -6.168 -17.814 -6.377 1.00 85.06 230 LEU A CA 1
ATOM 1849 C C . LEU A 1 230 ? -6.116 -17.800 -4.843 1.00 85.06 230 LEU A C 1
ATOM 1851 O O . LEU A 1 230 ? -7.005 -17.249 -4.200 1.00 85.06 230 LEU A O 1
ATOM 1855 N N . ASN A 1 231 ? -5.044 -18.332 -4.249 1.00 86.12 231 ASN A N 1
ATOM 1856 C CA . ASN A 1 231 ? -4.852 -18.327 -2.794 1.00 86.12 231 ASN A CA 1
ATOM 1857 C C . ASN A 1 231 ? -4.708 -16.902 -2.243 1.00 86.12 231 ASN A C 1
ATOM 1859 O O . ASN A 1 231 ? -5.189 -16.599 -1.154 1.00 86.12 231 ASN A O 1
ATOM 1863 N N . CYS A 1 232 ? -4.078 -16.017 -3.015 1.00 83.50 232 CYS A N 1
ATOM 1864 C CA . CYS A 1 232 ? -4.026 -14.586 -2.741 1.00 83.50 232 CYS A CA 1
ATOM 1865 C C . CYS A 1 232 ? -5.438 -13.961 -2.756 1.00 83.50 232 CYS A C 1
ATOM 1867 O O . CYS A 1 232 ? -5.800 -13.236 -1.823 1.00 83.50 232 CYS A O 1
ATOM 1869 N N . GLY A 1 233 ? -6.268 -14.317 -3.743 1.00 83.94 233 GLY A N 1
ATOM 1870 C CA . GLY A 1 233 ? -7.682 -13.937 -3.795 1.00 83.94 233 GLY A CA 1
ATOM 1871 C C . GLY A 1 233 ? -8.467 -14.392 -2.561 1.00 83.94 233 GLY A C 1
ATOM 1872 O O . GLY A 1 233 ? -9.156 -13.578 -1.945 1.00 83.94 233 GLY A O 1
ATOM 1873 N N . TYR A 1 234 ? -8.297 -15.648 -2.137 1.00 87.12 234 TYR A N 1
ATOM 1874 C CA . TYR A 1 234 ? -8.930 -16.179 -0.925 1.00 87.12 234 TYR A CA 1
ATOM 1875 C C . TYR A 1 234 ? -8.475 -15.450 0.345 1.00 87.12 234 TYR A C 1
ATOM 1877 O O . TYR A 1 234 ? -9.317 -15.047 1.144 1.00 87.12 234 TYR A O 1
ATOM 1885 N N . ALA A 1 235 ? -7.172 -15.208 0.521 1.00 84.50 235 ALA A N 1
ATOM 1886 C CA . ALA A 1 235 ? -6.654 -14.466 1.676 1.00 84.50 235 ALA A CA 1
ATOM 1887 C C . ALA A 1 235 ? -7.254 -13.049 1.767 1.00 84.50 235 ALA A C 1
ATOM 1889 O O . ALA A 1 235 ? -7.611 -12.590 2.852 1.00 84.50 235 ALA A O 1
ATOM 1890 N N . LYS A 1 236 ? -7.434 -12.379 0.621 1.00 82.44 236 LYS A N 1
ATOM 1891 C CA . LYS A 1 236 ? -8.077 -11.061 0.545 1.00 82.44 236 LYS A CA 1
ATOM 1892 C C . LYS A 1 236 ? -9.577 -11.127 0.847 1.00 82.44 236 LYS A C 1
ATOM 1894 O O . LYS A 1 236 ? -10.079 -10.282 1.587 1.00 82.44 236 LYS A O 1
ATOM 1899 N N . ALA A 1 237 ? -10.282 -12.124 0.312 1.00 86.06 237 ALA A N 1
ATOM 1900 C CA . ALA A 1 237 ? -11.706 -12.332 0.571 1.00 86.06 237 ALA A CA 1
ATOM 1901 C C . ALA A 1 237 ? -11.979 -12.587 2.063 1.00 86.06 237 ALA A C 1
ATOM 1903 O O . ALA A 1 237 ? -12.877 -11.967 2.630 1.00 86.06 237 ALA A O 1
ATOM 1904 N N . SER A 1 238 ? -11.154 -13.406 2.722 1.00 85.12 238 SER A N 1
ATOM 1905 C CA . SER A 1 238 ? -11.257 -13.686 4.160 1.00 85.12 238 SER A CA 1
ATOM 1906 C C . SER A 1 238 ? -11.229 -12.415 5.015 1.00 85.12 238 SER A C 1
ATOM 1908 O O . SER A 1 238 ? -12.038 -12.274 5.931 1.00 85.12 238 SER A O 1
ATOM 1910 N N . THR A 1 239 ? -10.369 -11.443 4.692 1.00 83.12 239 THR A N 1
ATOM 1911 C CA . THR A 1 239 ? -10.309 -10.156 5.408 1.00 83.12 239 THR A CA 1
ATOM 1912 C C . THR A 1 239 ? -11.620 -9.367 5.299 1.00 83.12 239 THR A C 1
ATOM 1914 O O . THR A 1 239 ? -12.089 -8.821 6.301 1.00 83.12 239 THR A O 1
ATOM 1917 N N . PHE A 1 240 ? -12.247 -9.345 4.116 1.00 85.81 240 PHE A N 1
ATOM 1918 C CA . PHE A 1 240 ? -13.536 -8.675 3.906 1.00 85.81 240 PHE A CA 1
ATOM 1919 C C . PHE A 1 240 ? -14.695 -9.407 4.585 1.00 85.81 240 PHE A C 1
ATOM 1921 O O . PHE A 1 240 ? -15.545 -8.764 5.197 1.00 85.81 240 PHE A O 1
ATOM 1928 N N . VAL A 1 241 ? -14.717 -10.740 4.536 1.00 89.50 241 VAL A N 1
ATOM 1929 C CA . VAL A 1 241 ? -15.744 -11.547 5.216 1.00 89.50 241 VAL A CA 1
ATOM 1930 C C . VAL A 1 241 ? -15.722 -11.289 6.725 1.00 89.50 241 VAL A C 1
ATOM 1932 O O . VAL A 1 241 ? -16.775 -11.049 7.323 1.00 89.50 241 VAL A O 1
ATOM 1935 N N . LEU A 1 242 ? -14.531 -11.255 7.335 1.00 87.62 242 LEU A N 1
ATOM 1936 C CA . LEU A 1 242 ? -14.364 -10.908 8.750 1.00 87.62 242 LEU A CA 1
ATOM 1937 C C . LEU A 1 242 ? -14.833 -9.475 9.046 1.00 87.62 242 LEU A C 1
ATOM 1939 O O . LEU A 1 242 ? -15.530 -9.250 10.035 1.00 87.62 242 LEU A O 1
ATOM 1943 N N . PHE A 1 243 ? -14.524 -8.516 8.168 1.00 87.69 243 PHE A N 1
ATOM 1944 C CA . PHE A 1 243 ? -14.968 -7.126 8.308 1.00 87.69 243 PHE A CA 1
ATOM 1945 C C . PHE A 1 243 ? -16.499 -6.993 8.301 1.00 87.69 243 PHE A C 1
ATOM 1947 O O . PHE A 1 243 ? -17.073 -6.413 9.227 1.00 87.69 243 PHE A O 1
ATOM 1954 N N . PHE A 1 244 ? -17.182 -7.557 7.302 1.00 86.81 244 PHE A N 1
ATOM 1955 C CA . PHE A 1 244 ? -18.641 -7.453 7.193 1.00 86.81 244 PHE A CA 1
ATOM 1956 C C . PHE A 1 244 ? -19.364 -8.175 8.336 1.00 86.81 244 PHE A C 1
ATOM 1958 O O . PHE A 1 244 ? -20.357 -7.661 8.854 1.00 86.81 244 PHE A O 1
ATOM 1965 N N . SER A 1 245 ? -18.835 -9.315 8.782 1.00 89.06 245 SER A N 1
ATOM 1966 C CA . SER A 1 245 ? -19.438 -10.116 9.857 1.00 89.06 245 SER A CA 1
ATOM 1967 C C . SER A 1 245 ? -19.228 -9.510 11.249 1.00 89.06 245 SER A C 1
ATOM 1969 O O . SER A 1 245 ? -20.058 -9.693 12.141 1.00 89.06 245 SER A O 1
ATOM 1971 N N . SER A 1 246 ? -18.145 -8.751 11.443 1.00 90.06 246 SER A N 1
ATOM 1972 C CA . SER A 1 246 ? -17.733 -8.253 12.761 1.00 90.06 246 SER A CA 1
ATOM 1973 C C . SER A 1 246 ? -18.785 -7.396 13.473 1.00 90.06 246 SER A C 1
ATOM 1975 O O . SER A 1 246 ? -18.991 -7.594 14.664 1.00 90.06 246 SER A O 1
ATOM 1977 N N . ALA A 1 247 ? -19.516 -6.507 12.782 1.00 88.88 247 ALA A N 1
ATOM 1978 C CA . ALA A 1 247 ? -20.537 -5.668 13.434 1.00 88.88 247 ALA A CA 1
ATOM 1979 C C . ALA A 1 247 ? -21.617 -6.494 14.134 1.00 88.88 247 ALA A C 1
ATOM 1981 O O . ALA A 1 247 ? -21.991 -6.197 15.267 1.00 88.88 247 ALA A O 1
ATOM 1982 N N . LYS A 1 248 ? -22.113 -7.531 13.449 1.00 89.94 248 LYS A N 1
ATOM 1983 C CA . LYS A 1 248 ? -23.173 -8.400 13.967 1.00 89.94 248 LYS A CA 1
ATOM 1984 C C . LYS A 1 248 ? -22.666 -9.190 15.171 1.00 89.94 248 LYS A C 1
ATOM 1986 O O . LYS A 1 248 ? -23.362 -9.257 16.176 1.00 89.94 248 LYS A O 1
ATOM 1991 N N . LEU A 1 249 ? -21.444 -9.722 15.085 1.00 92.31 249 LEU A N 1
ATOM 1992 C CA . LEU A 1 249 ? -20.816 -10.483 16.167 1.00 92.31 249 LEU A CA 1
ATOM 1993 C C . LEU A 1 249 ? -20.554 -9.630 17.413 1.00 92.31 249 LEU A C 1
ATOM 1995 O O . LEU A 1 249 ? -20.900 -10.051 18.513 1.00 92.31 249 LEU A O 1
ATOM 1999 N N . ILE A 1 250 ? -19.991 -8.430 17.239 1.00 93.12 250 ILE A N 1
ATOM 2000 C CA . ILE A 1 250 ? -19.697 -7.497 18.338 1.00 93.12 250 ILE A CA 1
ATOM 2001 C C . ILE A 1 250 ? -20.985 -7.105 19.057 1.00 93.12 250 ILE A C 1
ATOM 2003 O O . ILE A 1 250 ? -21.064 -7.226 20.278 1.00 93.12 250 ILE A O 1
ATOM 2007 N N . ALA A 1 251 ? -22.003 -6.676 18.307 1.00 91.31 251 ALA A N 1
ATOM 2008 C CA . ALA A 1 251 ? -23.290 -6.291 18.875 1.00 91.31 251 ALA A CA 1
ATOM 2009 C C . ALA A 1 251 ? -23.952 -7.459 19.617 1.00 91.31 251 ALA A C 1
ATOM 2011 O O . ALA A 1 251 ? -24.333 -7.317 20.776 1.00 91.31 251 ALA A O 1
ATOM 2012 N N . PHE A 1 252 ? -24.035 -8.626 18.972 1.00 94.12 252 PHE A N 1
ATOM 2013 C CA . PHE A 1 252 ? -24.658 -9.811 19.550 1.00 94.12 252 PHE A CA 1
ATOM 2014 C C . PHE A 1 252 ? -23.995 -10.225 20.866 1.00 94.12 252 PHE A C 1
ATOM 2016 O O . PHE A 1 252 ? -24.681 -10.355 21.874 1.00 94.12 252 PHE A O 1
ATOM 2023 N N . LEU A 1 253 ? -22.669 -10.382 20.886 1.00 94.12 253 LEU A N 1
ATOM 2024 C CA . LEU A 1 253 ? -21.962 -10.842 22.082 1.00 94.12 253 LEU A CA 1
ATOM 2025 C C . LEU A 1 253 ? -21.958 -9.798 23.203 1.00 94.12 253 LEU A C 1
ATOM 2027 O O . LEU A 1 253 ? -22.087 -10.171 24.365 1.00 94.12 253 LEU A O 1
ATOM 2031 N N . THR A 1 254 ? -21.886 -8.504 22.878 1.00 94.50 254 THR A N 1
ATOM 2032 C CA . THR A 1 254 ? -21.941 -7.438 23.894 1.00 94.50 254 THR A CA 1
ATOM 2033 C C . THR A 1 254 ? -23.296 -7.414 24.599 1.00 94.50 254 THR A C 1
ATOM 2035 O O . THR A 1 254 ? -23.352 -7.457 25.827 1.00 94.50 254 THR A O 1
ATOM 2038 N N . PHE A 1 255 ? -24.399 -7.399 23.843 1.00 95.62 255 PHE A N 1
ATOM 2039 C CA . PHE A 1 255 ? -25.737 -7.375 24.442 1.00 95.62 255 PHE A CA 1
ATOM 2040 C C . PHE A 1 255 ? -26.107 -8.709 25.091 1.00 95.62 255 PHE A C 1
ATOM 2042 O O . PHE A 1 255 ? -26.777 -8.706 26.118 1.00 95.62 255 PHE A O 1
ATOM 2049 N N . MET A 1 256 ? -25.622 -9.836 24.557 1.00 94.44 256 MET A N 1
ATOM 2050 C CA . MET A 1 256 ? -25.773 -11.141 25.203 1.00 94.44 256 MET A CA 1
ATOM 2051 C C . MET A 1 256 ? -25.136 -11.132 26.598 1.00 94.44 256 MET A C 1
ATOM 2053 O O . MET A 1 256 ? -25.797 -11.484 27.569 1.00 94.44 256 MET A O 1
ATOM 2057 N N . VAL A 1 257 ? -23.883 -10.678 26.726 1.00 95.25 257 VAL A N 1
ATOM 2058 C CA . VAL A 1 257 ? -23.203 -10.592 28.031 1.00 95.25 257 VAL A CA 1
ATOM 2059 C C . VAL A 1 257 ? -23.914 -9.618 28.973 1.00 95.25 257 VAL A C 1
ATOM 2061 O O . VAL A 1 257 ? -24.038 -9.909 30.159 1.00 95.25 257 VAL A O 1
ATOM 2064 N N . PHE A 1 258 ? -24.438 -8.506 28.455 1.00 95.50 258 PHE A N 1
ATOM 2065 C CA . PHE A 1 258 ? -25.194 -7.536 29.250 1.00 95.50 258 PHE A CA 1
ATOM 2066 C C . PHE A 1 258 ? -26.491 -8.126 29.834 1.00 95.50 258 PHE A C 1
ATOM 2068 O O . PHE A 1 258 ? -26.780 -7.937 31.014 1.00 95.50 258 PHE A O 1
ATOM 2075 N N . VAL A 1 259 ? -27.242 -8.901 29.043 1.00 95.56 259 VAL A N 1
ATOM 2076 C CA . VAL A 1 259 ? -28.453 -9.595 29.520 1.00 95.56 259 VAL A CA 1
ATOM 2077 C C . VAL A 1 259 ? -28.107 -10.713 30.502 1.00 95.56 259 VAL A C 1
ATOM 2079 O O . VAL A 1 259 ? -28.798 -10.877 31.504 1.00 95.56 259 VAL A O 1
ATOM 2082 N N . LEU A 1 260 ? -27.021 -11.459 30.266 1.00 94.44 260 LEU A N 1
ATOM 2083 C CA . LEU A 1 260 ? -26.561 -12.515 31.179 1.00 94.44 260 LEU A CA 1
ATOM 2084 C C . LEU A 1 260 ? -26.125 -11.977 32.551 1.00 94.44 260 LEU A C 1
ATOM 2086 O O . LEU A 1 260 ? -26.187 -12.706 33.535 1.00 94.44 260 LEU A O 1
ATOM 2090 N N . GLN A 1 261 ? -25.731 -10.705 32.636 1.00 93.56 261 GLN A N 1
ATOM 2091 C CA . GLN A 1 261 ? -25.475 -10.011 33.904 1.00 93.56 261 GLN A CA 1
ATOM 2092 C C . GLN A 1 261 ? -26.763 -9.624 34.656 1.00 93.56 261 GLN A C 1
ATOM 2094 O O . GLN A 1 261 ? -26.691 -9.094 35.760 1.00 93.56 261 GLN A O 1
ATOM 2099 N N . GLY A 1 262 ? -27.942 -9.901 34.088 1.00 91.44 262 GLY A N 1
ATOM 2100 C CA . GLY A 1 262 ? -29.241 -9.609 34.696 1.00 91.44 262 GLY A CA 1
ATOM 2101 C C . GLY A 1 262 ? -29.745 -8.187 34.444 1.00 91.44 262 GLY A C 1
ATOM 2102 O O . GLY A 1 262 ? -30.752 -7.788 35.028 1.00 91.44 262 GLY A O 1
ATOM 2103 N N . HIS A 1 263 ? -29.080 -7.413 33.581 1.00 91.44 263 HIS A N 1
ATOM 2104 C CA . HIS A 1 263 ? -29.521 -6.069 33.222 1.00 91.44 263 HIS A CA 1
ATOM 2105 C C . HIS A 1 263 ? -30.576 -6.095 32.105 1.00 91.44 263 HIS A C 1
ATOM 2107 O O . HIS A 1 263 ? -30.472 -6.841 31.131 1.00 91.44 263 HIS A O 1
ATOM 2113 N N . ALA A 1 264 ? -31.587 -5.231 32.219 1.00 90.19 264 ALA A N 1
ATOM 2114 C CA . ALA A 1 264 ? -32.588 -5.039 31.174 1.00 90.19 264 ALA A CA 1
ATOM 2115 C C . ALA A 1 264 ? -32.041 -4.142 30.051 1.00 90.19 264 ALA A C 1
ATOM 2117 O O . ALA A 1 264 ? -31.531 -3.052 30.310 1.00 90.19 264 ALA A O 1
ATOM 2118 N N . LEU A 1 265 ? -32.176 -4.584 28.796 1.00 91.06 265 LEU A N 1
ATOM 2119 C CA . LEU A 1 265 ? -31.763 -3.811 27.622 1.00 91.06 265 LEU A CA 1
ATOM 2120 C C . LEU A 1 265 ? -32.716 -2.635 27.384 1.00 91.06 265 LEU A C 1
ATOM 2122 O O . LEU A 1 265 ? -33.865 -2.830 26.987 1.00 91.06 265 LEU A O 1
ATOM 2126 N N . ARG A 1 266 ? -32.217 -1.410 27.565 1.00 92.38 266 ARG A N 1
ATOM 2127 C CA . ARG A 1 266 ? -32.909 -0.186 27.139 1.00 92.38 266 ARG A CA 1
ATOM 2128 C C . ARG A 1 266 ? -32.506 0.190 25.715 1.00 92.38 266 ARG A C 1
ATOM 2130 O O . ARG A 1 266 ? -31.370 -0.035 25.298 1.00 92.38 266 ARG A O 1
ATOM 2137 N N . SER A 1 267 ? -33.429 0.789 24.964 1.00 88.25 267 SER A N 1
ATOM 2138 C CA . SER A 1 267 ? -33.189 1.194 23.572 1.00 88.25 267 SER A CA 1
ATOM 2139 C C . SER A 1 267 ? -32.035 2.194 23.450 1.00 88.25 267 SER A C 1
ATOM 2141 O O . SER A 1 267 ? -31.198 2.043 22.565 1.00 88.25 267 SER A O 1
ATOM 2143 N N . GLU A 1 268 ? -31.935 3.157 24.368 1.00 89.12 268 GLU A N 1
ATOM 2144 C CA . GLU A 1 268 ? -30.857 4.156 24.425 1.00 89.12 268 GLU A CA 1
ATOM 2145 C C . GLU A 1 268 ? -29.459 3.519 24.474 1.00 89.12 268 GLU A C 1
ATOM 2147 O O . GLU A 1 268 ? -28.602 3.846 23.654 1.00 89.12 268 GLU A O 1
ATOM 2152 N N . GLN A 1 269 ? -29.269 2.518 25.338 1.00 89.88 269 GLN A N 1
ATOM 2153 C CA . GLN A 1 269 ? -27.996 1.811 25.496 1.00 89.88 269 GLN A CA 1
ATOM 2154 C C . GLN A 1 269 ? -27.626 1.052 24.217 1.00 89.88 269 GLN A C 1
ATOM 2156 O O . GLN A 1 269 ? -26.467 1.047 23.802 1.00 89.88 269 GLN A O 1
ATOM 2161 N N . VAL A 1 270 ? -28.614 0.447 23.548 1.00 92.31 270 VAL A N 1
ATOM 2162 C CA . VAL A 1 270 ? -28.400 -0.272 22.286 1.00 92.31 270 VAL A CA 1
ATOM 2163 C C . VAL A 1 270 ? -27.993 0.685 21.165 1.00 92.31 270 VAL A C 1
ATOM 2165 O O . VAL A 1 270 ? -27.022 0.420 20.452 1.00 92.31 270 VAL A O 1
ATOM 2168 N N . PHE A 1 271 ? -28.694 1.811 21.013 1.00 91.50 271 PHE A N 1
ATOM 2169 C CA . PHE A 1 271 ? -28.394 2.797 19.974 1.00 91.50 271 PHE A CA 1
ATOM 2170 C C . PHE A 1 271 ? -27.029 3.457 20.178 1.00 91.50 271 PHE A C 1
ATOM 2172 O O . PHE A 1 271 ? -26.242 3.510 19.230 1.00 91.50 271 PHE A O 1
ATOM 2179 N N . VAL A 1 272 ? -26.717 3.902 21.401 1.00 89.81 272 VAL A N 1
ATOM 2180 C CA . VAL A 1 272 ? -25.418 4.507 21.737 1.00 89.81 272 VAL A CA 1
ATOM 2181 C C . VAL A 1 272 ? -24.290 3.508 21.489 1.00 89.81 272 VAL A C 1
ATOM 2183 O O . VAL A 1 272 ? -23.302 3.840 20.830 1.00 89.81 272 VAL A O 1
ATOM 2186 N N . ALA A 1 273 ? -24.458 2.255 21.918 1.00 90.25 273 ALA A N 1
ATOM 2187 C CA . ALA A 1 273 ? -23.439 1.235 21.729 1.00 90.25 273 ALA A CA 1
ATOM 2188 C C . ALA A 1 273 ? -23.152 0.942 20.252 1.00 90.25 273 ALA A C 1
ATOM 2190 O O . ALA A 1 273 ? -21.993 0.918 19.837 1.00 90.25 273 ALA A O 1
ATOM 2191 N N . LEU A 1 274 ? -24.188 0.775 19.427 1.00 90.69 274 LEU A N 1
ATOM 2192 C CA . LEU A 1 274 ? -24.025 0.558 17.987 1.00 90.69 274 LEU A CA 1
ATOM 2193 C C . LEU A 1 274 ? -23.408 1.774 17.279 1.00 90.69 274 LEU A C 1
ATOM 2195 O O . LEU A 1 274 ? -22.582 1.604 16.376 1.00 90.69 274 LEU A O 1
ATOM 2199 N N . ALA A 1 275 ? -23.778 2.990 17.692 1.00 89.38 275 ALA A N 1
ATOM 2200 C CA . ALA A 1 275 ? -23.226 4.230 17.153 1.00 89.38 275 ALA A CA 1
ATOM 2201 C C . ALA A 1 275 ? -21.729 4.383 17.465 1.00 89.38 275 ALA A C 1
ATOM 2203 O O . ALA A 1 275 ? -20.980 4.854 16.613 1.00 89.38 275 ALA A O 1
ATOM 2204 N N . LEU A 1 276 ? -21.281 3.931 18.639 1.00 88.12 276 LEU A N 1
ATOM 2205 C CA . LEU A 1 276 ? -19.875 3.963 19.047 1.00 88.12 276 LEU A CA 1
ATOM 2206 C C . LEU A 1 276 ? -19.056 2.803 18.457 1.00 88.12 276 LEU A C 1
ATOM 2208 O O . LEU A 1 276 ? -17.925 3.011 18.008 1.00 88.12 276 LEU A O 1
ATOM 2212 N N . PHE A 1 277 ? -19.620 1.592 18.388 1.00 89.94 277 PHE A N 1
ATOM 2213 C CA . PHE A 1 277 ? -18.927 0.425 17.835 1.00 89.94 277 PHE A CA 1
ATOM 2214 C C . PHE A 1 277 ? -18.672 0.533 16.329 1.00 89.94 277 PHE A C 1
ATOM 2216 O O . PHE A 1 277 ? -17.665 0.025 15.839 1.00 89.94 277 PHE A O 1
ATOM 2223 N N . ASN A 1 278 ? -19.554 1.181 15.566 1.00 87.38 278 ASN A N 1
ATOM 2224 C CA . ASN A 1 278 ? -19.424 1.233 14.110 1.00 87.38 278 ASN A CA 1
ATOM 2225 C C . ASN A 1 278 ? -18.167 1.982 13.618 1.00 87.38 278 ASN A C 1
ATOM 2227 O O . ASN A 1 278 ? -17.417 1.388 12.836 1.00 87.38 278 ASN A O 1
ATOM 2231 N N . PRO A 1 279 ? -17.889 3.223 14.062 1.00 85.94 279 PRO A N 1
ATOM 2232 C CA . PRO A 1 279 ? -16.689 3.955 13.666 1.00 85.94 279 PRO A CA 1
ATOM 2233 C C . PRO A 1 279 ? -15.403 3.286 14.148 1.00 85.94 279 PRO A C 1
ATOM 2235 O O . PRO A 1 279 ? -14.475 3.118 13.362 1.00 85.94 279 PRO A O 1
ATOM 2238 N N . VAL A 1 280 ? -15.352 2.849 15.414 1.00 89.19 280 VAL A N 1
ATOM 2239 C CA . VAL A 1 280 ? -14.147 2.214 15.975 1.00 89.19 280 VAL A CA 1
ATOM 2240 C C . VAL A 1 280 ? -13.828 0.901 15.262 1.00 89.19 280 VAL A C 1
ATOM 2242 O O . VAL A 1 280 ? -12.672 0.634 14.938 1.00 89.19 280 VAL A O 1
ATOM 2245 N N . ARG A 1 281 ? -14.856 0.113 14.921 1.00 91.12 281 ARG A N 1
ATOM 2246 C CA . ARG A 1 281 ? -14.722 -1.088 14.095 1.00 91.12 281 ARG A CA 1
ATOM 2247 C C . ARG A 1 281 ? -14.163 -0.739 12.726 1.00 91.12 281 ARG A C 1
ATOM 2249 O O . ARG A 1 281 ? -13.232 -1.402 12.288 1.00 91.12 281 ARG A O 1
ATOM 2256 N N . LEU A 1 282 ? -14.700 0.276 12.052 1.00 87.69 282 LEU A N 1
ATOM 2257 C CA . LEU A 1 282 ? -14.222 0.680 10.730 1.00 87.69 282 LEU A CA 1
ATOM 2258 C C . LEU A 1 282 ? -12.734 1.056 10.784 1.00 87.69 282 LEU A C 1
ATOM 2260 O O . LEU A 1 282 ? -11.946 0.540 9.993 1.00 87.69 282 LEU A O 1
ATOM 2264 N N . THR A 1 283 ? -12.315 1.846 11.772 1.00 86.75 283 THR A N 1
ATOM 2265 C CA . THR A 1 283 ? -10.901 2.200 11.940 1.00 86.75 283 THR A CA 1
ATOM 2266 C C . THR A 1 283 ? -10.024 0.975 12.225 1.00 86.75 283 THR A C 1
ATOM 2268 O O . THR A 1 283 ? -9.024 0.755 11.539 1.00 86.75 283 THR A O 1
ATOM 2271 N N . LEU A 1 284 ? -10.405 0.140 13.196 1.00 87.62 284 LEU A N 1
ATOM 2272 C CA . LEU A 1 284 ? -9.575 -0.970 13.679 1.00 87.62 284 LEU A CA 1
ATOM 2273 C C . LEU A 1 284 ? -9.569 -2.206 12.773 1.00 87.62 284 LEU A C 1
ATOM 2275 O O . LEU A 1 284 ? -8.567 -2.910 12.726 1.00 87.62 284 LEU A O 1
ATOM 2279 N N . THR A 1 285 ? -10.659 -2.487 12.059 1.00 88.06 285 THR A N 1
ATOM 2280 C CA . THR A 1 285 ? -10.810 -3.729 11.273 1.00 88.06 285 THR A CA 1
ATOM 2281 C C . THR A 1 285 ? -10.666 -3.528 9.765 1.00 88.06 285 THR A C 1
ATOM 2283 O O . THR A 1 285 ? -10.579 -4.510 9.029 1.00 88.06 285 THR A O 1
ATOM 2286 N N . LEU A 1 286 ? -10.619 -2.277 9.288 1.00 84.19 286 LEU A N 1
ATOM 2287 C CA . LEU A 1 286 ? -10.389 -1.955 7.876 1.00 84.19 286 LEU A CA 1
ATOM 2288 C C . LEU A 1 286 ? -9.103 -1.150 7.678 1.00 84.19 286 LEU A C 1
ATOM 2290 O O . LEU A 1 286 ? -8.226 -1.579 6.929 1.00 84.19 286 LEU A O 1
ATOM 2294 N N . PHE A 1 287 ? -8.960 -0.005 8.351 1.00 84.62 287 PHE A N 1
ATOM 2295 C CA . PHE A 1 287 ? -7.820 0.885 8.106 1.00 84.62 287 PHE A CA 1
ATOM 2296 C C . PHE A 1 287 ? -6.517 0.381 8.726 1.00 84.62 287 PHE A C 1
ATOM 2298 O O . PHE A 1 287 ? -5.483 0.445 8.066 1.00 84.62 287 PHE A O 1
ATOM 2305 N N . VAL A 1 288 ? -6.548 -0.177 9.939 1.00 84.75 288 VAL A N 1
ATOM 2306 C CA . VAL A 1 288 ? -5.339 -0.718 10.588 1.00 84.75 288 VAL A CA 1
ATOM 2307 C C . VAL A 1 288 ? -4.731 -1.906 9.814 1.00 84.75 288 VAL A C 1
ATOM 2309 O O . VAL A 1 288 ? -3.536 -1.849 9.513 1.00 84.75 288 VAL A O 1
ATOM 2312 N N . PRO A 1 289 ? -5.485 -2.951 9.404 1.00 84.00 289 PRO A N 1
ATOM 2313 C CA . PRO A 1 289 ? -4.927 -4.036 8.593 1.00 84.00 289 PRO A CA 1
ATOM 2314 C C . PRO A 1 289 ? -4.386 -3.550 7.245 1.00 84.00 289 PRO A C 1
ATOM 2316 O O . PRO A 1 289 ? -3.326 -4.002 6.807 1.00 84.00 289 PRO A O 1
ATOM 2319 N N . PHE A 1 290 ? -5.071 -2.592 6.611 1.00 80.88 290 PHE A N 1
ATOM 2320 C CA . PHE A 1 290 ? -4.616 -1.989 5.361 1.00 80.88 290 PHE A CA 1
ATOM 2321 C C . PHE A 1 290 ? -3.308 -1.207 5.551 1.00 80.88 290 PHE A C 1
ATOM 2323 O O . PHE A 1 290 ? -2.386 -1.349 4.750 1.00 80.88 290 PHE A O 1
ATOM 2330 N N . ALA A 1 291 ? -3.177 -0.452 6.644 1.00 82.31 291 ALA A N 1
ATOM 2331 C CA . ALA A 1 291 ? -1.941 0.239 6.997 1.00 82.31 291 ALA A CA 1
ATOM 2332 C C . ALA A 1 291 ? -0.776 -0.742 7.188 1.00 82.31 291 ALA A C 1
ATOM 2334 O O . ALA A 1 291 ? 0.292 -0.545 6.611 1.00 82.31 291 ALA A O 1
ATOM 2335 N N . ILE A 1 292 ? -0.995 -1.843 7.918 1.00 82.50 292 ILE A N 1
ATOM 2336 C CA . ILE A 1 292 ? 0.015 -2.896 8.119 1.00 82.50 292 ILE A CA 1
ATOM 2337 C C . ILE A 1 292 ? 0.430 -3.520 6.780 1.00 82.50 292 ILE A C 1
ATOM 2339 O O . ILE A 1 292 ? 1.621 -3.739 6.542 1.00 82.50 292 ILE A O 1
ATOM 2343 N N . GLN A 1 293 ? -0.532 -3.792 5.897 1.00 78.62 293 GLN A N 1
ATOM 2344 C CA . GLN A 1 293 ? -0.259 -4.328 4.566 1.00 78.62 293 GLN A CA 1
ATOM 2345 C C . GLN A 1 293 ? 0.609 -3.363 3.743 1.00 78.62 293 GLN A C 1
ATOM 2347 O O . GLN A 1 293 ? 1.653 -3.763 3.225 1.00 78.62 293 GLN A O 1
ATOM 2352 N N . MET A 1 294 ? 0.214 -2.091 3.662 1.00 75.88 294 MET A N 1
ATOM 2353 C CA . MET A 1 294 ? 0.948 -1.065 2.914 1.00 75.88 294 MET A CA 1
ATOM 2354 C C . MET A 1 294 ? 2.354 -0.838 3.476 1.00 75.88 294 MET A C 1
ATOM 2356 O O . MET A 1 294 ? 3.310 -0.696 2.712 1.00 75.88 294 MET A O 1
ATOM 2360 N N . MET A 1 295 ? 2.517 -0.886 4.801 1.00 79.69 295 MET A N 1
ATOM 2361 C CA . MET A 1 295 ? 3.834 -0.853 5.437 1.00 79.69 295 MET A CA 1
ATOM 2362 C C . MET A 1 295 ? 4.691 -2.049 5.019 1.00 79.69 295 MET A C 1
ATOM 2364 O O . MET A 1 295 ? 5.844 -1.853 4.651 1.00 79.69 295 MET A O 1
ATOM 2368 N N . SER A 1 296 ? 4.141 -3.267 5.008 1.00 77.94 296 SER A N 1
ATOM 2369 C CA . SER A 1 296 ? 4.874 -4.469 4.589 1.00 77.94 296 SER A CA 1
ATOM 2370 C C . SER A 1 296 ? 5.361 -4.372 3.138 1.00 77.94 296 SER A C 1
ATOM 2372 O O . SER A 1 296 ? 6.524 -4.662 2.851 1.00 77.94 296 SER A O 1
ATOM 2374 N N . GLU A 1 297 ? 4.497 -3.947 2.217 1.00 74.94 297 GLU A N 1
ATOM 2375 C CA . GLU A 1 297 ? 4.848 -3.766 0.800 1.00 74.94 297 GLU A CA 1
ATOM 2376 C C . GLU A 1 297 ? 5.898 -2.656 0.614 1.00 74.94 297 GLU A C 1
ATOM 2378 O O . GLU A 1 297 ? 6.863 -2.806 -0.147 1.00 74.94 297 GLU A O 1
ATOM 2383 N N . THR A 1 298 ? 5.773 -1.572 1.380 1.00 75.12 298 THR A N 1
ATOM 2384 C CA . THR A 1 298 ? 6.730 -0.461 1.376 1.00 75.12 298 THR A CA 1
ATOM 2385 C C . THR A 1 298 ? 8.082 -0.880 1.935 1.00 75.12 298 THR A C 1
ATOM 2387 O O . THR A 1 298 ? 9.105 -0.587 1.322 1.00 75.12 298 THR A O 1
ATOM 2390 N N . SER A 1 299 ? 8.126 -1.626 3.040 1.00 72.31 299 SER A N 1
ATOM 2391 C CA . SER A 1 299 ? 9.374 -2.128 3.623 1.00 72.31 299 SER A CA 1
ATOM 2392 C C . SER A 1 299 ? 10.133 -3.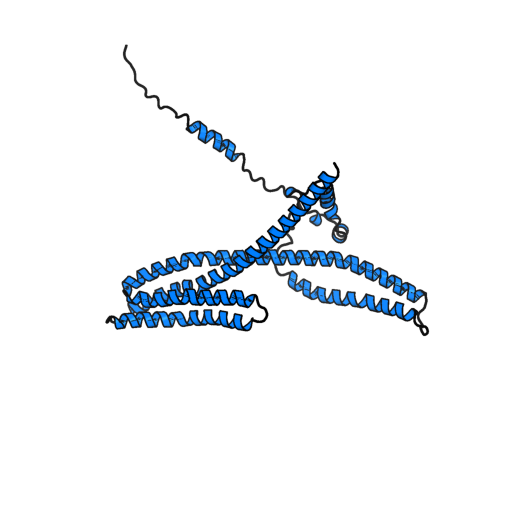036 2.654 1.00 72.31 299 SER A C 1
ATOM 2394 O O . SER A 1 299 ? 11.347 -2.895 2.511 1.00 72.31 299 SER A O 1
ATOM 2396 N N . VAL A 1 300 ? 9.434 -3.916 1.927 1.00 77.50 300 VAL A N 1
ATOM 2397 C CA . VAL A 1 300 ? 10.048 -4.751 0.878 1.00 77.50 300 VAL A CA 1
ATOM 2398 C C . VAL A 1 300 ? 10.595 -3.887 -0.261 1.00 77.50 300 VAL A C 1
ATOM 2400 O O . VAL A 1 300 ? 11.701 -4.127 -0.748 1.00 77.50 300 VAL A O 1
ATOM 2403 N N . THR A 1 301 ? 9.856 -2.855 -0.668 1.00 72.62 301 THR A N 1
ATOM 2404 C CA . THR A 1 301 ? 10.282 -1.919 -1.719 1.00 72.62 301 THR A CA 1
ATOM 2405 C C . THR A 1 301 ? 11.522 -1.126 -1.296 1.00 72.62 301 THR A C 1
ATOM 2407 O O . THR A 1 301 ? 12.499 -1.068 -2.045 1.00 72.62 301 THR A O 1
ATOM 2410 N N . ILE A 1 302 ? 11.543 -0.601 -0.067 1.00 68.00 302 ILE A N 1
ATOM 2411 C CA . ILE A 1 302 ? 12.693 0.103 0.518 1.00 68.00 302 ILE A CA 1
ATOM 2412 C C . ILE A 1 302 ? 13.908 -0.824 0.593 1.00 68.00 302 ILE A C 1
ATOM 2414 O O . ILE A 1 302 ? 14.994 -0.427 0.177 1.00 68.00 302 ILE A O 1
ATOM 2418 N N . ALA A 1 303 ? 13.744 -2.069 1.049 1.00 73.69 303 ALA A N 1
ATOM 2419 C CA . ALA A 1 303 ? 14.843 -3.031 1.122 1.00 73.69 303 ALA A CA 1
ATOM 2420 C C . ALA A 1 303 ? 15.462 -3.309 -0.262 1.00 73.69 303 ALA A C 1
ATOM 2422 O O . ALA A 1 303 ? 16.687 -3.344 -0.406 1.00 73.69 303 ALA A O 1
ATOM 2423 N N . ARG A 1 304 ? 14.631 -3.439 -1.307 1.00 72.94 304 ARG A N 1
ATOM 2424 C CA . ARG A 1 304 ? 15.093 -3.598 -2.699 1.00 72.94 304 ARG A CA 1
ATOM 2425 C C . ARG A 1 304 ? 15.842 -2.360 -3.197 1.00 72.94 304 ARG A C 1
ATOM 2427 O O . ARG A 1 304 ? 16.895 -2.496 -3.823 1.00 72.94 304 ARG A O 1
ATOM 2434 N N . LEU A 1 305 ? 15.341 -1.162 -2.889 1.00 65.50 305 LEU A N 1
ATOM 2435 C CA . LEU A 1 305 ? 15.996 0.102 -3.240 1.00 65.50 305 LEU A CA 1
ATOM 2436 C C . LEU A 1 305 ? 17.349 0.256 -2.537 1.00 65.50 305 LEU A C 1
ATOM 2438 O O . LEU A 1 305 ? 18.351 0.541 -3.192 1.00 65.50 305 LEU A O 1
ATOM 2442 N N . GLN A 1 306 ? 17.409 -0.006 -1.230 1.00 62.62 306 GLN A N 1
ATOM 2443 C CA . GLN A 1 306 ? 18.645 0.029 -0.448 1.00 62.62 306 GLN A CA 1
ATOM 2444 C C . GLN A 1 306 ? 19.679 -0.969 -0.974 1.00 62.62 306 GLN A C 1
ATOM 2446 O O . GLN A 1 306 ? 20.863 -0.640 -1.057 1.00 62.62 306 GLN A O 1
ATOM 2451 N N . LEU A 1 307 ? 19.253 -2.169 -1.377 1.00 69.00 307 LEU A N 1
ATOM 2452 C CA . LEU A 1 307 ? 20.140 -3.162 -1.978 1.00 69.00 307 LEU A CA 1
ATOM 2453 C C . LEU A 1 307 ? 20.681 -2.690 -3.334 1.00 69.00 307 LEU A C 1
ATOM 2455 O O . LEU A 1 307 ? 21.885 -2.783 -3.572 1.00 69.00 307 LEU A O 1
ATOM 2459 N N . CYS A 1 308 ? 19.831 -2.119 -4.191 1.00 62.91 308 CYS A N 1
ATOM 2460 C CA . CYS A 1 308 ? 20.253 -1.541 -5.468 1.00 62.91 308 CYS A CA 1
ATOM 2461 C C . CYS A 1 308 ? 21.282 -0.415 -5.270 1.00 62.91 308 CYS A C 1
ATOM 2463 O O . CYS A 1 308 ? 22.326 -0.403 -5.929 1.00 62.91 308 CYS A O 1
ATOM 2465 N N . LEU A 1 309 ? 21.026 0.495 -4.326 1.00 49.38 309 LEU A N 1
ATOM 2466 C CA . LEU A 1 309 ? 21.942 1.581 -3.977 1.00 49.38 309 LEU A CA 1
ATOM 2467 C C . LEU A 1 309 ? 23.262 1.043 -3.415 1.00 49.38 309 LEU A C 1
ATOM 2469 O O . LEU A 1 309 ? 24.330 1.430 -3.883 1.00 49.38 309 LEU A O 1
ATOM 2473 N N . ARG A 1 310 ? 23.218 0.080 -2.487 1.00 51.91 310 ARG A N 1
ATOM 2474 C CA . ARG A 1 310 ? 24.415 -0.529 -1.885 1.00 51.91 310 ARG A CA 1
ATOM 2475 C C . ARG A 1 310 ? 25.272 -1.265 -2.914 1.00 51.91 310 ARG A C 1
ATOM 2477 O O . ARG A 1 310 ? 26.497 -1.167 -2.864 1.00 51.91 310 ARG A O 1
ATOM 2484 N N . VAL A 1 311 ? 24.660 -1.985 -3.857 1.00 60.72 311 VAL A N 1
ATOM 2485 C CA . VAL A 1 311 ? 25.380 -2.632 -4.968 1.00 60.72 311 VAL A CA 1
ATOM 2486 C C . VAL A 1 311 ? 26.029 -1.585 -5.871 1.00 60.72 311 VAL A C 1
ATOM 2488 O O . VAL A 1 311 ? 27.187 -1.755 -6.253 1.00 60.72 311 VAL A O 1
ATOM 2491 N N . ARG A 1 312 ? 25.329 -0.486 -6.175 1.00 48.97 312 ARG A N 1
ATOM 2492 C CA . ARG A 1 312 ? 25.858 0.601 -7.009 1.00 48.97 312 ARG A CA 1
ATOM 2493 C C . ARG A 1 312 ? 27.031 1.321 -6.332 1.00 48.97 312 ARG A C 1
ATOM 2495 O O . ARG A 1 312 ? 28.074 1.468 -6.961 1.00 48.97 312 ARG A O 1
ATOM 2502 N N . VAL A 1 313 ? 26.928 1.631 -5.038 1.00 43.16 313 VAL A N 1
ATOM 2503 C CA . VAL A 1 313 ? 28.016 2.211 -4.225 1.00 43.16 313 VAL A CA 1
ATOM 2504 C C . VAL A 1 313 ? 29.207 1.253 -4.099 1.00 43.16 313 VAL A C 1
ATOM 2506 O O . VAL A 1 313 ? 30.343 1.658 -4.318 1.00 43.16 313 VAL A O 1
ATOM 2509 N N . ARG A 1 314 ? 28.988 -0.047 -3.844 1.00 53.53 314 ARG A N 1
ATOM 2510 C CA . ARG A 1 314 ? 30.081 -1.046 -3.825 1.00 53.53 314 ARG A CA 1
ATOM 2511 C C . ARG A 1 314 ? 30.770 -1.201 -5.181 1.00 53.53 314 ARG A C 1
ATOM 2513 O O . ARG A 1 314 ? 31.962 -1.497 -5.217 1.00 53.53 314 ARG A O 1
ATOM 2520 N N . ARG A 1 315 ? 30.038 -1.059 -6.290 1.00 47.22 315 ARG A N 1
ATOM 2521 C CA . ARG A 1 315 ? 30.612 -1.096 -7.644 1.00 47.22 315 ARG A CA 1
ATOM 2522 C C . ARG A 1 315 ? 31.483 0.141 -7.889 1.00 47.22 315 ARG A C 1
ATOM 2524 O O . ARG A 1 315 ? 32.590 -0.009 -8.389 1.00 47.22 315 ARG A O 1
ATOM 2531 N N . ILE A 1 316 ? 31.034 1.315 -7.446 1.00 49.25 316 ILE A N 1
ATOM 2532 C CA . ILE A 1 316 ? 31.817 2.560 -7.470 1.00 49.25 316 ILE A CA 1
ATOM 2533 C C . ILE A 1 316 ? 33.083 2.436 -6.603 1.00 49.25 316 ILE A C 1
ATOM 2535 O O . ILE A 1 316 ? 34.176 2.690 -7.100 1.00 49.25 316 ILE A O 1
ATOM 2539 N N . ASN A 1 317 ? 32.980 1.944 -5.364 1.00 39.34 317 ASN A N 1
ATOM 2540 C CA . ASN A 1 317 ? 34.144 1.755 -4.487 1.00 39.34 317 ASN A CA 1
ATOM 2541 C C . ASN A 1 317 ? 35.146 0.727 -5.035 1.00 39.34 317 ASN A C 1
ATOM 2543 O O . ASN A 1 317 ? 36.347 0.936 -4.914 1.00 39.34 317 ASN A O 1
ATOM 2547 N N . ARG A 1 318 ? 34.685 -0.352 -5.687 1.00 47.66 318 ARG A N 1
ATOM 2548 C CA . ARG A 1 318 ? 35.586 -1.303 -6.363 1.00 47.66 318 ARG A CA 1
ATOM 2549 C C . ARG A 1 318 ? 36.296 -0.693 -7.570 1.00 47.66 318 ARG A C 1
ATOM 2551 O O . ARG A 1 318 ? 37.481 -0.944 -7.738 1.00 47.66 318 ARG A O 1
ATOM 2558 N N . MET A 1 319 ? 35.614 0.132 -8.367 1.00 49.22 319 MET A N 1
ATOM 2559 C CA . MET A 1 319 ? 36.264 0.879 -9.454 1.00 49.22 319 MET A CA 1
ATOM 2560 C C . MET A 1 319 ? 37.295 1.879 -8.914 1.00 49.22 319 MET A C 1
ATOM 2562 O O . MET A 1 319 ? 38.377 2.002 -9.478 1.00 49.22 319 MET A O 1
ATOM 2566 N N . MET A 1 320 ? 37.006 2.550 -7.793 1.00 47.00 320 MET A N 1
ATOM 2567 C CA . MET A 1 320 ? 37.985 3.421 -7.138 1.00 47.00 320 MET A CA 1
ATOM 2568 C C . MET A 1 320 ? 39.194 2.649 -6.606 1.00 47.00 320 MET A C 1
ATOM 2570 O O . MET A 1 320 ? 40.315 3.096 -6.817 1.00 47.00 320 MET A O 1
ATOM 2574 N N . ALA A 1 321 ? 38.979 1.502 -5.956 1.00 51.62 321 ALA A N 1
ATOM 2575 C CA . ALA A 1 321 ? 40.055 0.670 -5.422 1.00 51.62 321 ALA A CA 1
ATOM 2576 C C . ALA A 1 321 ? 40.957 0.115 -6.535 1.00 51.62 321 ALA A C 1
ATOM 2578 O O . ALA A 1 321 ? 42.172 0.186 -6.413 1.00 51.62 321 ALA A O 1
ATOM 2579 N N . LEU A 1 322 ? 40.381 -0.344 -7.653 1.00 53.72 322 LEU A N 1
ATOM 2580 C CA . LEU A 1 322 ? 41.146 -0.804 -8.818 1.00 53.72 322 LEU A CA 1
ATOM 2581 C C . LEU A 1 322 ? 41.978 0.320 -9.456 1.00 53.72 322 LEU A C 1
ATOM 2583 O O . LEU A 1 322 ? 43.121 0.079 -9.832 1.00 53.72 322 LEU A O 1
ATOM 2587 N N . ASN A 1 323 ? 41.457 1.550 -9.517 1.00 41.56 323 ASN A N 1
ATOM 2588 C CA . ASN A 1 323 ? 42.228 2.703 -9.999 1.00 41.56 323 ASN A CA 1
ATOM 2589 C C . ASN A 1 323 ? 43.365 3.103 -9.047 1.00 41.56 323 ASN A C 1
ATOM 2591 O O . ASN A 1 323 ? 44.407 3.544 -9.515 1.00 41.56 323 ASN A O 1
ATOM 2595 N N . VAL A 1 324 ? 43.191 2.946 -7.732 1.00 45.53 324 VAL A N 1
ATOM 2596 C CA . VAL A 1 324 ? 44.250 3.217 -6.744 1.00 45.53 324 VAL A CA 1
ATOM 2597 C C . VAL A 1 324 ? 45.319 2.116 -6.770 1.00 45.53 324 VAL A C 1
ATOM 2599 O O . VAL A 1 324 ? 46.506 2.423 -6.754 1.00 45.53 324 VAL A O 1
ATOM 2602 N N . SER A 1 325 ? 44.927 0.846 -6.904 1.00 39.50 325 SER A N 1
ATOM 2603 C CA . SER A 1 325 ? 45.862 -0.278 -7.052 1.00 39.50 325 SER A CA 1
ATOM 2604 C C . SER A 1 325 ? 46.629 -0.248 -8.379 1.00 39.50 325 SER A C 1
ATOM 2606 O O . SER A 1 325 ? 47.803 -0.598 -8.397 1.00 39.50 325 SER A O 1
ATOM 2608 N N . GLY A 1 326 ? 46.012 0.211 -9.473 1.00 44.75 326 GLY A N 1
ATOM 2609 C CA . GLY A 1 326 ? 46.705 0.435 -10.748 1.00 44.75 326 GLY A CA 1
ATOM 2610 C C . GLY A 1 326 ? 47.724 1.580 -10.689 1.00 44.75 326 GLY A C 1
ATOM 2611 O O . GLY A 1 326 ? 48.766 1.498 -11.328 1.00 44.75 326 GLY A O 1
ATOM 2612 N N . PHE A 1 327 ? 47.466 2.610 -9.875 1.00 35.91 327 PHE A N 1
ATOM 2613 C CA . PHE A 1 327 ? 48.392 3.728 -9.660 1.00 35.91 327 PHE A CA 1
ATOM 2614 C C . PHE A 1 327 ? 49.597 3.347 -8.783 1.00 35.91 327 PHE A C 1
ATOM 2616 O O . PHE A 1 327 ? 50.699 3.825 -9.015 1.00 35.91 327 PHE A O 1
ATOM 2623 N N . LEU A 1 328 ? 49.401 2.453 -7.809 1.00 36.97 328 LEU A N 1
ATOM 2624 C CA . LEU A 1 328 ? 50.460 1.913 -6.942 1.00 36.97 328 LEU A CA 1
ATOM 2625 C C . LEU A 1 328 ? 51.326 0.831 -7.607 1.00 36.97 328 LEU A C 1
ATOM 2627 O O . LEU A 1 328 ? 52.334 0.442 -7.040 1.00 36.97 328 LEU A O 1
ATOM 2631 N N . CYS A 1 329 ? 50.937 0.331 -8.782 1.00 36.69 329 CYS A N 1
ATOM 2632 C CA . CYS A 1 329 ? 51.721 -0.638 -9.559 1.00 36.69 329 CYS A CA 1
ATOM 2633 C C . CYS A 1 329 ? 52.579 0.039 -10.651 1.00 36.69 329 CYS A C 1
ATOM 2635 O O . CYS A 1 329 ? 53.321 -0.635 -11.358 1.00 36.69 329 CYS A O 1
ATOM 2637 N N . LEU A 1 330 ? 52.448 1.364 -10.805 1.00 38.56 330 LEU A N 1
ATOM 2638 C CA . LEU A 1 330 ? 53.165 2.204 -11.775 1.00 38.56 330 LEU A CA 1
ATOM 2639 C C . LEU A 1 330 ? 54.239 3.107 -11.128 1.00 38.56 330 LEU A C 1
ATOM 2641 O O . LEU A 1 330 ? 54.851 3.907 -11.834 1.00 38.56 330 LEU A O 1
ATOM 2645 N N . PHE A 1 331 ? 54.473 2.964 -9.821 1.00 36.81 331 PHE A N 1
ATOM 2646 C CA . PHE A 1 331 ? 55.573 3.559 -9.055 1.00 36.81 331 PHE A CA 1
ATOM 2647 C C . PHE A 1 331 ? 56.352 2.453 -8.347 1.00 36.81 331 PHE A C 1
ATOM 2649 O O . PHE A 1 331 ? 57.586 2.598 -8.225 1.00 36.81 331 PHE A O 1
#

InterPro domains:
  IPR036640 ABC transporter type 1, transmembrane domain superfamily [G3DSA:1.20.1560.10] (93-312)
  IPR036640 ABC transporter type 1, transmembrane domain superfamily [SSF90123] (101-291)
  IPR050173 ATP-binding cassette transporter C-like [PTHR24223] (43-224)

Radius of gyration: 36.02 Å; chains: 1; bounding box: 89×84×118 Å

Secondary structure (DSSP, 8-state):
------------TTHHHHHHHHHHHHTS-----------TTTT--HHHHHTTGGGHHHHHHHHHS---GGGSPPPPTTS--SSHHHHHHHHHHHHHHHHHTHHHHHHHHHHHHTSTT----HHHHHHHHHHHHHHHHHHHHHHHHHHHHHHHHHHHHHHHHHHHHHHHHHHHHHHHHHHHHHHHHHHHHHHHHHGGGHHHHHHHHHHHHHHHHHHHHHHHHHTT-GGGHHHHHHHHHHHHHHHHHHHHHHHHHHHHHHHHTT----HHHHHHHHHHHHHHHHIIIIIHHHHHHHHHHHHHHHHHHHHHHHHHHHHHHHHHHHHHHHHTT--

Foldseek 3Di:
DDDDDDDDDDPPPVVVVVVVVVVVVVVPPPPPDQDAAAQCVVVDDPVCVLVVVSCVVVVVVVVVDPDDPSSDHDDDPVLDDDPVVVVVVVVVVVVVVVLVVPLVVLVVQLVQVPDPPHPADPVSNVVSVVVNVVSVVVCVSVVVSVVVVVVSVVVSVLVVVLVVLVVVLVVLVVLLVVLVVLVVVLLVVLCVLQNPLSVQLVVLLVVLLVVLLVLLVVLVVQVVPPVRVVVNVVSVVVLVVCLVCSLVVSLVSSVVVSVVVVDDDDPVSSVSNSVSSPVSSCSRSPSNSVSSNSVVVSVVSVVVVVVVVVVVVVVVVVVVVVVVVVVVVVD

pLDDT: mean 71.15, std 18.74, range [30.31, 95.62]

Sequence (331 aa):
MTDGCTIGTGLNSDDAFIHGNDANMKEKEDHKRPVSNPNPVTEANWISKLFFWWMNGLFKTGYKRRLEVDDMYDLLKQDQSEYLCDLLEREWKKEVETSKMLQPLLMGGLIRYFRPDSEVSLTQAYLYALGVGLCAVLIAITHHPYFFQVQRIGMWLRVAACSLIFKKSVIFLHYLLIGPLQGIAVLIILWYELGPASLAGFAILLLLIPIQGFMGRLFTKLSLEINRVLNCGYAKASTFVLFFSSAKLIAFLTFMVFVLQGHALRSEQVFVALALFNPVRLTLTLFVPFAIQMMSETSVTIARLQLCLRVRVRRINRMMALNVSGFLCLF

Organism: NCBI:txid53620